Protein AF-A0A536HPM2-F1 (afdb_monomer)

Sequence (218 aa):
MHPDAWRARVRIHYAHHLLAGQLRVEPRAARGISEHRPVARQRAPFLNPLNRLFEASDRPERGLPPSLAELYDGELWIPDACVYANFVSSIDGIVALEGGTAPSGGIISGRNEADRFVMGLLRAFADAVLVGAGTVRAEGGRALWTPEYIFPAAADGFRTLRKTLRRESGPRLVIVSARGELDPSSRALQAGALVLTTANAIARLRGRLPSGSEVRAV

Solvent-accessible surface area (backbone atoms only — not comparable to full-atom values): 13443 Å² total; per-residue (Å²): 135,74,94,74,84,78,75,84,82,77,89,70,90,50,72,67,62,59,54,59,58,62,61,67,76,53,85,77,82,89,70,78,83,80,76,91,67,88,74,73,87,73,81,63,95,66,76,79,50,47,80,68,88,75,80,82,90,89,65,82,96,76,59,51,45,69,75,47,18,55,47,55,47,46,76,59,84,77,70,83,98,67,88,84,85,88,86,58,58,44,97,90,63,52,57,70,57,90,82,56,68,54,46,31,53,50,60,66,52,66,62,37,65,67,62,31,40,51,53,13,51,58,33,36,74,31,73,54,45,80,42,48,39,60,56,53,59,17,59,34,56,78,45,62,81,41,26,45,70,59,27,58,93,47,34,68,41,41,51,49,38,16,54,78,70,71,46,65,97,63,38,45,43,32,36,41,29,74,73,40,80,73,64,49,83,17,43,45,34,58,73,31,21,39,34,42,24,26,75,82,19,40,73,69,39,62,94,55,53,36,90,62,29,48,79,45,63,103

pLDDT: mean 80.7, std 21.31, range [30.0, 98.5]

Structure (mmCIF, N/CA/C/O backbone):
data_AF-A0A536HPM2-F1
#
_entry.id   AF-A0A536HPM2-F1
#
loop_
_atom_site.group_PDB
_atom_site.id
_atom_site.type_symbol
_atom_site.label_atom_id
_atom_site.label_alt_id
_atom_site.label_comp_id
_atom_site.label_asym_id
_atom_site.label_entity_id
_atom_site.label_seq_id
_atom_site.pdbx_PDB_ins_code
_atom_site.Cartn_x
_atom_site.Cartn_y
_atom_site.Cartn_z
_atom_site.occupancy
_atom_site.B_iso_or_equiv
_atom_site.auth_seq_id
_atom_site.auth_comp_id
_atom_site.auth_asym_id
_atom_site.auth_atom_id
_atom_site.pdbx_PDB_model_num
ATOM 1 N N . MET A 1 1 ? -6.881 -28.373 8.202 1.00 36.69 1 MET A N 1
ATOM 2 C CA . MET A 1 1 ? -6.172 -29.016 7.073 1.00 36.69 1 MET A CA 1
ATOM 3 C C . MET A 1 1 ? -7.130 -29.072 5.898 1.00 36.69 1 MET A C 1
ATOM 5 O O . MET A 1 1 ? -8.262 -29.489 6.102 1.00 36.69 1 MET A O 1
ATOM 9 N N . HIS A 1 2 ? -6.729 -28.561 4.731 1.00 30.00 2 HIS A N 1
ATOM 10 C CA . HIS A 1 2 ? -7.597 -28.448 3.553 1.00 30.00 2 HIS A CA 1
ATOM 11 C C . HIS A 1 2 ? -7.737 -29.814 2.843 1.00 30.00 2 HIS A C 1
ATOM 13 O O . HIS A 1 2 ? -6.728 -30.510 2.708 1.00 30.00 2 HIS A O 1
ATOM 19 N N . PRO A 1 3 ? -8.939 -30.205 2.383 1.00 35.69 3 PRO A N 1
ATOM 20 C CA . PRO A 1 3 ? -9.242 -31.534 1.825 1.00 35.69 3 PRO A CA 1
ATOM 21 C C . PRO A 1 3 ? -8.591 -31.876 0.467 1.00 35.69 3 PRO A C 1
ATOM 23 O O . PRO A 1 3 ? -8.765 -32.989 -0.021 1.00 35.69 3 PRO A O 1
ATOM 26 N N . ASP A 1 4 ? -7.788 -30.986 -0.117 1.00 44.31 4 ASP A N 1
ATOM 27 C CA . ASP A 1 4 ? -7.220 -31.172 -1.466 1.00 44.31 4 ASP A CA 1
ATOM 28 C C . ASP A 1 4 ? -5.800 -31.759 -1.494 1.00 44.31 4 ASP A C 1
ATOM 30 O O . ASP A 1 4 ? -5.210 -31.927 -2.559 1.00 44.31 4 ASP A O 1
ATOM 34 N N . ALA A 1 5 ? -5.236 -32.120 -0.341 1.00 40.66 5 ALA A N 1
ATOM 35 C CA . ALA A 1 5 ? -3.833 -32.528 -0.237 1.00 40.66 5 ALA A CA 1
ATOM 36 C C . ALA A 1 5 ? -3.483 -33.901 -0.868 1.00 40.66 5 ALA A C 1
ATOM 38 O O . ALA A 1 5 ? -2.315 -34.276 -0.859 1.00 40.66 5 ALA A O 1
ATOM 39 N N . TRP A 1 6 ? -4.447 -34.658 -1.417 1.00 39.09 6 TRP A N 1
ATOM 40 C CA . TRP A 1 6 ? -4.235 -36.069 -1.803 1.00 39.09 6 TRP A CA 1
ATOM 41 C C . TRP A 1 6 ? -4.794 -36.503 -3.168 1.00 39.09 6 TRP A C 1
ATOM 43 O O . TRP A 1 6 ? -4.989 -37.697 -3.395 1.00 39.09 6 TRP A O 1
ATOM 53 N N . ARG A 1 7 ? -5.020 -35.594 -4.126 1.00 34.06 7 ARG A N 1
ATOM 54 C CA . ARG A 1 7 ? -5.352 -36.018 -5.503 1.00 34.06 7 ARG A CA 1
ATOM 55 C C . ARG A 1 7 ? -4.134 -35.987 -6.422 1.00 34.06 7 ARG A C 1
ATOM 57 O O . ARG A 1 7 ? -3.628 -34.936 -6.801 1.00 34.06 7 ARG A O 1
ATOM 64 N N . ALA A 1 8 ? -3.682 -37.180 -6.802 1.00 41.59 8 ALA A N 1
ATOM 65 C CA . ALA A 1 8 ? -2.639 -37.385 -7.792 1.00 41.59 8 ALA A CA 1
ATOM 66 C C . ALA A 1 8 ? -3.135 -37.049 -9.212 1.00 41.59 8 ALA A C 1
ATOM 68 O O . ALA A 1 8 ? -4.142 -37.578 -9.671 1.00 41.59 8 ALA A O 1
ATOM 69 N N . ARG A 1 9 ? -2.335 -36.234 -9.915 1.00 47.78 9 ARG A N 1
ATOM 70 C CA . ARG A 1 9 ? -2.291 -36.053 -11.379 1.00 47.78 9 ARG A CA 1
ATOM 71 C C . ARG A 1 9 ? -3.565 -35.520 -12.048 1.00 47.78 9 ARG A C 1
ATOM 73 O O . ARG A 1 9 ? -4.201 -36.206 -12.839 1.00 47.78 9 ARG A O 1
ATOM 80 N N . VAL A 1 10 ? -3.791 -34.218 -11.903 1.00 37.78 10 VAL A N 1
ATOM 81 C CA . VAL A 1 10 ? -4.254 -33.406 -13.038 1.00 37.78 10 VAL A CA 1
ATOM 82 C C . VAL A 1 10 ? -3.034 -32.633 -13.528 1.00 37.78 10 VAL A C 1
ATOM 84 O O . VAL A 1 10 ? -2.442 -31.868 -12.768 1.00 37.78 10 VAL A O 1
ATOM 87 N N . ARG A 1 11 ? -2.591 -32.878 -14.769 1.00 41.19 11 ARG A N 1
ATOM 88 C CA . ARG A 1 11 ? -1.580 -32.032 -15.419 1.00 41.19 11 ARG A CA 1
ATOM 89 C C . ARG A 1 11 ? -2.242 -30.694 -15.714 1.00 41.19 11 ARG A C 1
ATOM 91 O O . ARG A 1 11 ? -2.821 -30.498 -16.775 1.00 41.19 11 ARG A O 1
ATOM 98 N N . ILE A 1 12 ? -2.180 -29.788 -14.753 1.00 40.06 12 ILE A N 1
ATOM 99 C CA . ILE A 1 12 ? -2.465 -28.393 -15.024 1.00 40.06 12 ILE A CA 1
ATOM 100 C C . ILE A 1 12 ? -1.196 -27.853 -15.680 1.00 40.06 12 ILE A C 1
ATOM 102 O O . ILE A 1 12 ? -0.115 -27.901 -15.090 1.00 40.06 12 ILE A O 1
ATOM 106 N N . HIS A 1 13 ? -1.302 -27.434 -16.938 1.00 42.62 13 HIS A N 1
ATOM 107 C CA . HIS A 1 13 ? -0.225 -26.761 -17.657 1.00 42.62 13 HIS A CA 1
ATOM 108 C C . HIS A 1 13 ? 0.015 -25.387 -17.014 1.00 42.62 13 HIS A C 1
ATOM 110 O O . HIS A 1 13 ? -0.411 -24.360 -17.526 1.00 42.62 13 HIS A O 1
ATOM 116 N N . TYR A 1 14 ? 0.650 -25.366 -15.843 1.00 47.66 14 TYR A N 1
ATOM 117 C CA . TYR A 1 14 ? 1.027 -24.135 -15.167 1.00 47.66 14 TYR A CA 1
ATOM 118 C C . TYR A 1 14 ? 2.353 -23.627 -15.725 1.00 47.66 14 TYR A C 1
ATOM 120 O O . TYR A 1 14 ? 3.356 -24.345 -15.709 1.00 47.66 14 TYR A O 1
ATOM 128 N N . ALA A 1 15 ? 2.378 -22.355 -16.129 1.00 52.62 15 ALA A N 1
ATOM 129 C CA . ALA A 1 15 ? 3.586 -21.626 -16.522 1.00 52.62 15 ALA A CA 1
ATOM 130 C C . ALA A 1 15 ? 4.723 -21.736 -15.478 1.00 52.62 15 ALA A C 1
ATOM 132 O O . ALA A 1 15 ? 5.901 -21.720 -15.830 1.00 52.62 15 ALA A O 1
ATOM 133 N N . HIS A 1 16 ? 4.380 -21.972 -14.205 1.00 49.62 16 HIS A N 1
ATOM 134 C CA . HIS A 1 16 ? 5.324 -22.243 -13.117 1.00 49.62 16 HIS A CA 1
ATOM 135 C C . HIS A 1 16 ? 6.277 -23.425 -13.389 1.00 49.62 16 HIS A C 1
ATOM 137 O O . HIS A 1 16 ? 7.430 -23.388 -12.961 1.00 49.62 16 HIS A O 1
ATOM 143 N N . HIS A 1 17 ? 5.843 -24.460 -14.122 1.00 49.59 17 HIS A N 1
ATOM 144 C CA . HIS A 1 17 ? 6.696 -25.611 -14.444 1.00 49.59 17 HIS A CA 1
ATOM 145 C C . HIS A 1 17 ? 7.765 -25.293 -15.499 1.00 49.59 17 HIS A C 1
ATOM 147 O O . HIS A 1 17 ? 8.847 -25.877 -15.453 1.00 49.59 17 HIS A O 1
ATOM 153 N N . LEU A 1 18 ? 7.486 -24.363 -16.418 1.00 51.62 18 LEU A N 1
ATOM 154 C CA . LEU A 1 18 ? 8.439 -23.922 -17.441 1.00 51.62 18 LEU A CA 1
ATOM 155 C C . LEU A 1 18 ? 9.535 -23.047 -16.819 1.00 51.62 18 LEU A C 1
ATOM 157 O O . LEU A 1 18 ? 10.720 -23.294 -17.041 1.00 51.62 18 LEU A O 1
ATOM 161 N N . LEU A 1 19 ? 9.145 -22.114 -15.944 1.00 49.34 19 LEU A N 1
ATOM 162 C CA . LEU A 1 19 ? 10.071 -21.234 -15.224 1.00 49.34 19 LEU A CA 1
ATOM 163 C C . LEU A 1 19 ? 11.034 -22.022 -14.316 1.00 49.34 19 LEU A C 1
ATOM 165 O O . LEU A 1 19 ? 12.242 -21.789 -14.302 1.00 49.34 19 LEU A O 1
ATOM 169 N N . ALA A 1 20 ? 10.507 -23.019 -13.594 1.00 51.00 20 ALA A N 1
ATOM 170 C CA . ALA A 1 20 ? 11.306 -23.895 -12.736 1.00 51.00 20 ALA A CA 1
ATOM 171 C C . ALA A 1 20 ? 12.307 -24.765 -13.522 1.00 51.00 20 ALA A C 1
ATOM 173 O O . ALA A 1 20 ? 13.299 -25.221 -12.951 1.00 51.00 20 ALA A O 1
ATOM 174 N N . GLY A 1 21 ? 12.055 -25.016 -14.811 1.00 45.09 21 GLY A N 1
ATOM 175 C CA . GLY A 1 21 ? 12.991 -25.697 -15.705 1.00 45.09 21 GLY A CA 1
ATOM 176 C C . GLY A 1 21 ? 14.151 -24.798 -16.135 1.00 45.09 21 GLY A C 1
ATOM 177 O O . GLY A 1 21 ? 15.294 -25.246 -16.138 1.00 45.09 21 GLY A O 1
ATOM 178 N N . GLN A 1 22 ? 13.871 -23.526 -16.427 1.00 50.00 22 GLN A N 1
ATOM 179 C CA . GLN A 1 22 ? 14.865 -22.547 -16.883 1.00 50.00 22 GLN A CA 1
ATOM 180 C C . GLN A 1 22 ? 15.844 -22.136 -15.769 1.00 50.00 22 GLN A C 1
ATOM 182 O O . GLN A 1 22 ? 17.042 -22.033 -16.012 1.00 50.00 22 GLN A O 1
ATOM 187 N N . LEU A 1 23 ? 15.372 -22.008 -14.523 1.00 50.59 23 LEU A N 1
ATOM 188 C CA . LEU A 1 23 ? 16.208 -21.627 -13.371 1.00 50.59 23 LEU A CA 1
ATOM 189 C C . LEU A 1 23 ? 17.121 -22.749 -12.841 1.00 50.59 23 LEU A C 1
ATOM 191 O O . LEU A 1 23 ? 18.028 -22.484 -12.058 1.00 50.59 23 LEU A O 1
ATOM 195 N N . ARG A 1 24 ? 16.920 -24.012 -13.249 1.00 49.44 24 ARG A N 1
ATOM 196 C CA . ARG A 1 24 ? 17.795 -25.135 -12.840 1.00 49.44 24 ARG A CA 1
ATOM 197 C C . ARG A 1 24 ? 19.180 -25.106 -13.487 1.00 49.44 24 ARG A C 1
ATOM 199 O O . ARG A 1 24 ? 20.040 -25.872 -13.060 1.00 49.44 24 ARG A O 1
ATOM 206 N N . VAL A 1 25 ? 19.367 -24.280 -14.514 1.00 45.88 25 VAL A N 1
ATOM 207 C CA . VAL A 1 25 ? 20.611 -24.197 -15.291 1.00 45.88 25 VAL A CA 1
ATOM 208 C C . VAL A 1 25 ? 21.604 -23.200 -14.669 1.00 45.88 25 VAL A C 1
ATOM 210 O O . VAL A 1 25 ? 22.786 -23.232 -15.000 1.00 45.88 25 VAL A O 1
ATOM 213 N N . GLU A 1 26 ? 21.174 -22.374 -13.709 1.00 40.19 26 GLU A N 1
ATOM 214 C CA . GLU A 1 26 ? 22.050 -21.426 -13.009 1.00 40.19 26 GLU A CA 1
ATOM 215 C C . GLU A 1 26 ? 22.763 -22.067 -11.795 1.00 40.19 26 GLU A C 1
ATOM 217 O O . GLU A 1 26 ? 22.178 -22.912 -11.102 1.00 40.19 26 GLU A O 1
ATOM 222 N N . PRO A 1 27 ? 24.023 -21.690 -11.488 1.00 38.78 27 PRO A N 1
ATOM 223 C CA . PRO A 1 27 ? 24.756 -22.241 -10.351 1.00 38.78 27 PRO A CA 1
ATOM 224 C C . PRO A 1 27 ? 24.024 -21.961 -9.034 1.00 38.78 27 PRO A C 1
ATOM 226 O O . PRO A 1 27 ? 23.742 -20.816 -8.685 1.00 38.78 27 PRO A O 1
ATOM 229 N N . ARG A 1 28 ? 23.738 -23.019 -8.266 1.00 40.97 28 ARG A N 1
ATOM 230 C CA . ARG A 1 28 ? 23.087 -22.919 -6.952 1.00 40.97 28 ARG A CA 1
ATOM 231 C C . ARG A 1 28 ? 23.884 -21.996 -6.027 1.00 40.97 28 ARG A C 1
ATOM 233 O O . ARG A 1 28 ? 25.032 -22.295 -5.702 1.00 40.97 28 ARG A O 1
ATOM 240 N N . ALA A 1 29 ? 23.245 -20.940 -5.527 1.00 41.47 29 ALA A N 1
ATOM 241 C CA . ALA A 1 29 ? 23.764 -20.164 -4.408 1.00 41.47 29 ALA A CA 1
ATOM 242 C C . ALA A 1 29 ? 23.849 -21.069 -3.166 1.00 41.47 29 ALA A C 1
ATOM 244 O O . ALA A 1 29 ? 22.854 -21.378 -2.510 1.00 41.47 29 ALA A O 1
ATOM 245 N N . ALA A 1 30 ? 25.051 -21.554 -2.870 1.00 40.34 30 ALA A N 1
ATOM 246 C CA . ALA A 1 30 ? 25.326 -22.344 -1.685 1.00 40.34 30 ALA A CA 1
ATOM 247 C C . ALA A 1 30 ? 25.459 -21.408 -0.478 1.00 40.34 30 ALA A C 1
A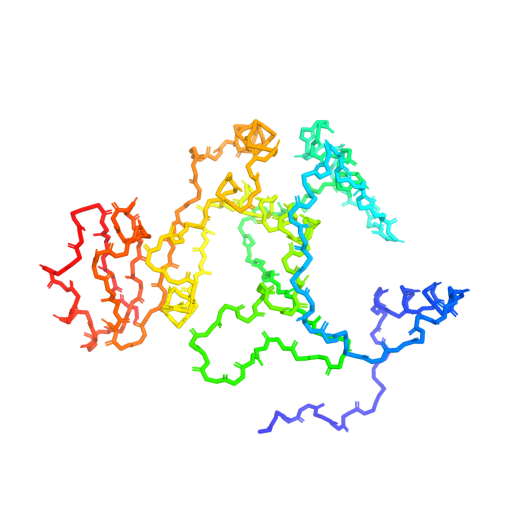TOM 249 O O . ALA A 1 30 ? 26.543 -20.874 -0.252 1.00 40.34 30 ALA A O 1
ATOM 250 N N . ARG A 1 31 ? 24.364 -21.202 0.270 1.00 39.44 31 ARG A N 1
ATOM 251 C CA . ARG A 1 31 ? 24.316 -21.059 1.745 1.00 39.44 31 ARG A CA 1
ATOM 252 C C . ARG A 1 31 ? 22.912 -20.645 2.199 1.00 39.44 31 ARG A C 1
ATOM 254 O O . ARG A 1 31 ? 22.336 -19.694 1.683 1.00 39.44 31 ARG A O 1
ATOM 261 N N . GLY A 1 32 ? 22.384 -21.392 3.170 1.00 44.72 32 GLY A N 1
ATOM 262 C CA . GLY A 1 32 ? 21.164 -21.053 3.897 1.00 44.72 32 GLY A CA 1
ATOM 263 C C . GLY A 1 32 ? 21.320 -19.761 4.698 1.00 44.72 32 GLY A C 1
ATOM 264 O O . GLY A 1 32 ? 22.439 -19.353 4.991 1.00 44.72 32 GLY A O 1
ATOM 265 N N . ILE A 1 33 ? 20.168 -19.143 4.977 1.00 36.00 33 ILE A N 1
ATOM 266 C CA . ILE A 1 33 ? 19.902 -17.994 5.860 1.00 36.00 33 ILE A CA 1
ATOM 267 C C . ILE A 1 33 ? 21.139 -17.124 6.135 1.00 36.00 33 ILE A C 1
ATOM 269 O O . ILE A 1 33 ? 21.938 -17.407 7.025 1.00 36.00 33 ILE A O 1
ATOM 273 N N . SER A 1 34 ? 21.262 -16.022 5.391 1.00 41.97 34 SER A N 1
ATOM 274 C CA . SER A 1 34 ? 22.250 -14.987 5.692 1.00 41.97 34 SER A CA 1
ATOM 275 C C . SER A 1 34 ? 22.012 -14.450 7.104 1.00 41.97 34 SER A C 1
ATOM 277 O O . SER A 1 34 ? 20.942 -13.912 7.391 1.00 41.97 34 SER A O 1
ATOM 279 N N . GLU A 1 35 ? 23.021 -14.551 7.970 1.00 37.84 35 GLU A N 1
ATOM 280 C CA . GLU A 1 35 ? 23.044 -13.822 9.236 1.00 37.84 35 GLU A CA 1
ATOM 281 C C . GLU A 1 35 ? 22.813 -12.331 8.956 1.00 37.84 35 GLU A C 1
ATOM 283 O O . GLU A 1 35 ? 23.383 -11.759 8.018 1.00 37.84 35 GLU A O 1
ATOM 288 N N . HIS A 1 36 ? 21.929 -11.710 9.741 1.00 37.62 36 HIS A N 1
ATOM 289 C CA . HIS A 1 36 ? 21.553 -10.310 9.580 1.00 37.62 36 HIS A CA 1
ATOM 290 C C . HIS A 1 36 ? 22.727 -9.409 9.974 1.00 37.62 36 HIS A C 1
ATOM 292 O O . HIS A 1 36 ? 22.841 -8.947 11.108 1.00 37.62 36 HIS A O 1
ATOM 298 N N . ARG A 1 37 ? 23.624 -9.158 9.021 1.00 33.16 37 ARG A N 1
ATOM 299 C CA . ARG A 1 37 ? 24.649 -8.125 9.132 1.00 33.16 37 ARG A CA 1
ATOM 300 C C . ARG A 1 37 ? 24.007 -6.805 8.700 1.00 33.16 37 ARG A C 1
ATOM 302 O O . ARG A 1 37 ? 23.400 -6.775 7.630 1.00 33.16 37 ARG A O 1
ATOM 309 N N . PRO A 1 38 ? 24.099 -5.717 9.484 1.00 32.53 38 PRO A N 1
ATOM 310 C CA . PRO A 1 38 ? 23.573 -4.428 9.063 1.00 32.53 38 PRO A CA 1
ATOM 311 C C . PRO A 1 38 ? 24.364 -3.968 7.835 1.00 32.53 38 PRO A C 1
ATOM 313 O O . PRO A 1 38 ? 25.484 -3.472 7.945 1.00 32.53 38 PRO A O 1
ATOM 316 N N . VAL A 1 39 ? 23.799 -4.189 6.649 1.00 38.19 39 VAL A N 1
ATOM 31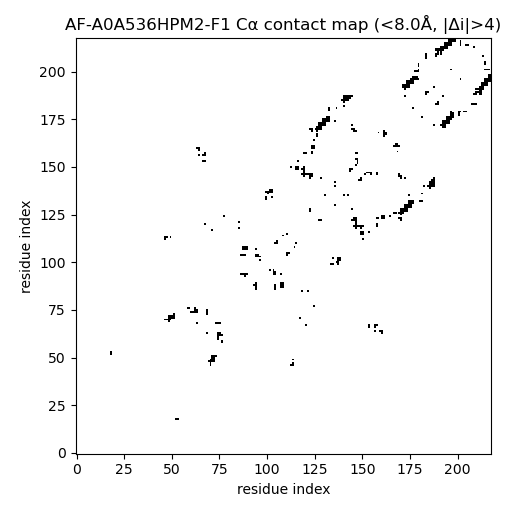7 C CA . VAL A 1 39 ? 24.357 -3.679 5.401 1.00 38.19 39 VAL A CA 1
ATOM 318 C C . VAL A 1 39 ? 24.183 -2.167 5.447 1.00 38.19 39 VAL A C 1
ATOM 320 O O . VAL A 1 39 ? 23.069 -1.651 5.583 1.00 38.19 39 VAL A O 1
ATOM 323 N N . ALA A 1 40 ? 25.310 -1.454 5.412 1.00 35.16 40 ALA A N 1
ATOM 324 C CA . ALA A 1 40 ? 25.329 -0.009 5.278 1.00 35.16 40 ALA A CA 1
ATOM 325 C C . ALA A 1 40 ? 24.436 0.391 4.098 1.00 35.16 40 ALA A C 1
ATOM 327 O O . ALA A 1 40 ? 24.446 -0.279 3.069 1.00 35.16 40 ALA A O 1
ATOM 328 N N . ARG A 1 41 ? 23.661 1.471 4.256 1.00 41.69 41 ARG A N 1
ATOM 329 C CA . ARG A 1 41 ? 22.801 2.035 3.207 1.00 41.69 41 ARG A CA 1
ATOM 330 C C . ARG A 1 41 ? 23.641 2.354 1.968 1.00 41.69 41 ARG A C 1
ATOM 332 O O . ARG A 1 41 ? 24.124 3.476 1.825 1.00 41.69 41 ARG A O 1
ATOM 339 N N . GLN A 1 42 ? 23.805 1.392 1.069 1.00 38.03 42 GLN A N 1
ATOM 340 C CA . GLN A 1 42 ? 24.226 1.675 -0.286 1.00 38.03 42 GLN A CA 1
ATOM 341 C C . GLN A 1 42 ? 23.035 2.353 -0.944 1.00 38.03 42 GLN A C 1
ATOM 343 O O . GLN A 1 42 ? 22.087 1.714 -1.372 1.00 38.03 42 GLN A O 1
ATOM 348 N N . ARG A 1 43 ? 23.081 3.686 -0.970 1.00 39.12 43 ARG A N 1
ATOM 349 C CA . ARG A 1 43 ? 22.434 4.452 -2.030 1.00 39.12 43 ARG A CA 1
ATOM 350 C C . ARG A 1 43 ? 23.127 4.034 -3.326 1.00 39.12 43 ARG A C 1
ATOM 352 O O . ARG A 1 43 ? 24.108 4.665 -3.712 1.00 39.12 43 ARG A O 1
ATOM 359 N N . ALA A 1 44 ? 22.698 2.936 -3.936 1.00 40.84 44 ALA A N 1
ATOM 360 C CA . ALA A 1 44 ? 23.071 2.663 -5.311 1.00 40.84 44 ALA A CA 1
ATOM 361 C C . ALA A 1 44 ? 22.302 3.678 -6.174 1.00 40.84 44 ALA A C 1
ATOM 363 O O . ALA A 1 44 ? 21.083 3.779 -6.041 1.00 40.84 44 ALA A O 1
ATOM 364 N N . PRO A 1 45 ? 22.976 4.491 -7.004 1.00 49.56 45 PRO A N 1
ATOM 365 C CA . PRO A 1 45 ? 22.291 5.473 -7.836 1.00 49.56 45 PRO A CA 1
ATOM 366 C C . PRO A 1 45 ? 21.445 4.826 -8.943 1.00 49.56 45 PRO A C 1
ATOM 368 O O . PRO A 1 45 ? 20.628 5.520 -9.535 1.00 49.56 45 PRO A O 1
ATOM 371 N N . PHE A 1 46 ? 21.578 3.518 -9.186 1.00 53.47 46 PHE A N 1
ATOM 372 C CA . PHE A 1 46 ? 20.755 2.773 -10.131 1.00 53.47 46 PHE A CA 1
ATOM 373 C C . PHE A 1 46 ? 20.500 1.371 -9.581 1.00 53.47 46 PHE A C 1
ATOM 375 O O . PHE A 1 46 ? 21.428 0.606 -9.324 1.00 53.47 46 PHE A O 1
ATOM 382 N N . LEU A 1 47 ? 19.227 1.066 -9.362 1.00 68.88 47 LEU A N 1
ATOM 383 C CA . LEU A 1 47 ? 18.745 -0.292 -9.176 1.00 68.88 47 LEU A CA 1
ATOM 384 C C . LEU A 1 47 ? 19.021 -1.050 -10.477 1.00 68.88 47 LEU A C 1
ATOM 386 O O . LEU A 1 47 ? 18.717 -0.523 -11.547 1.00 68.88 47 LEU A O 1
ATOM 390 N N . ASN A 1 48 ? 19.581 -2.259 -10.408 1.00 76.31 48 ASN A N 1
ATOM 391 C CA . ASN A 1 48 ? 19.622 -3.099 -11.602 1.00 76.31 48 ASN A CA 1
ATOM 392 C C . ASN A 1 48 ? 18.175 -3.372 -12.038 1.00 76.31 48 ASN A C 1
ATOM 394 O O . ASN A 1 48 ? 17.364 -3.726 -11.172 1.00 76.31 48 ASN A O 1
ATOM 398 N N . PRO A 1 49 ? 17.852 -3.221 -13.335 1.00 82.69 49 PRO A N 1
ATOM 399 C CA . PRO A 1 49 ? 16.577 -3.663 -13.869 1.00 82.69 49 PRO A CA 1
ATOM 400 C C . PRO A 1 49 ? 16.247 -5.080 -13.409 1.00 82.69 49 PRO A C 1
ATOM 402 O O . PRO A 1 49 ? 17.137 -5.924 -13.240 1.00 82.69 49 PRO A O 1
ATOM 405 N N . LEU A 1 50 ? 14.958 -5.339 -13.207 1.00 91.25 50 LEU A N 1
ATOM 406 C CA . LEU A 1 50 ? 14.477 -6.711 -13.113 1.00 91.25 50 LEU A CA 1
ATOM 407 C C . LEU A 1 50 ? 14.856 -7.477 -14.387 1.00 91.25 50 LEU A C 1
ATOM 409 O O . LEU A 1 50 ? 15.173 -6.886 -15.409 1.00 91.25 50 LEU A O 1
ATOM 413 N N . ASN A 1 51 ? 14.855 -8.803 -14.319 1.00 90.25 51 ASN A N 1
ATOM 414 C CA . ASN A 1 51 ? 15.036 -9.637 -15.501 1.00 90.25 51 ASN A CA 1
ATOM 415 C C . ASN A 1 51 ? 13.733 -10.385 -15.760 1.00 90.25 51 ASN A C 1
ATOM 417 O O . ASN A 1 51 ? 13.304 -11.210 -14.941 1.00 90.25 51 ASN A O 1
ATOM 421 N N . ARG A 1 52 ? 13.083 -10.083 -16.879 1.00 89.19 52 ARG A N 1
ATOM 422 C CA . ARG A 1 52 ? 11.826 -10.698 -17.277 1.00 89.19 52 ARG A CA 1
ATOM 423 C C . ARG A 1 52 ? 12.088 -12.092 -17.825 1.00 89.19 52 ARG A C 1
ATOM 425 O O . ARG A 1 52 ? 12.462 -12.289 -18.977 1.00 89.19 52 ARG A O 1
ATOM 432 N N . LEU A 1 53 ? 11.810 -13.085 -16.989 1.00 89.94 53 LEU A N 1
ATOM 433 C CA . LEU A 1 53 ? 11.981 -14.496 -17.338 1.00 89.94 53 LEU A CA 1
ATOM 434 C C . LEU A 1 53 ? 10.860 -15.043 -18.235 1.00 89.94 53 LEU A C 1
ATOM 436 O O . LEU A 1 53 ? 11.078 -15.975 -19.005 1.00 89.94 53 LEU A O 1
ATOM 440 N N . PHE A 1 54 ? 9.648 -14.504 -18.112 1.00 86.06 54 PHE A N 1
ATOM 441 C CA . PHE A 1 54 ? 8.484 -14.970 -18.857 1.00 86.06 54 PHE A CA 1
ATOM 442 C C . PHE A 1 54 ? 7.493 -13.834 -19.069 1.00 86.06 54 PHE A C 1
ATOM 444 O O . PHE A 1 54 ? 7.287 -13.022 -18.167 1.00 86.06 54 PHE A O 1
ATOM 451 N N . GLU A 1 55 ? 6.845 -13.826 -20.236 1.00 83.69 55 GLU A N 1
ATOM 452 C CA . GLU A 1 55 ? 5.749 -12.911 -20.514 1.00 83.69 55 GLU A CA 1
ATOM 453 C C . GLU A 1 55 ? 4.662 -13.546 -21.390 1.00 83.69 55 GLU A C 1
ATOM 455 O O . GLU A 1 55 ? 4.967 -14.287 -22.326 1.00 83.69 55 GLU A O 1
ATOM 460 N N . ALA A 1 56 ? 3.395 -13.257 -21.087 1.00 81.00 56 ALA A N 1
ATOM 461 C CA . ALA A 1 56 ? 2.257 -13.722 -21.884 1.00 81.00 56 ALA A CA 1
ATOM 462 C C . ALA A 1 56 ? 2.102 -12.886 -23.169 1.00 81.00 56 ALA A C 1
ATOM 464 O O . ALA A 1 56 ? 2.304 -11.674 -23.155 1.00 81.00 56 ALA A O 1
ATOM 465 N N . SER A 1 57 ? 1.743 -13.534 -24.282 1.00 75.38 57 SER A N 1
ATOM 466 C CA . SER A 1 57 ? 1.773 -12.938 -25.629 1.00 75.38 57 SER A CA 1
ATOM 467 C C . SER A 1 57 ? 0.563 -12.056 -25.982 1.00 75.38 57 SER A C 1
ATOM 469 O O . SER A 1 57 ? 0.600 -11.357 -26.988 1.00 75.38 57 SER A O 1
ATOM 471 N N . ASP A 1 58 ? -0.511 -12.088 -25.195 1.00 70.25 58 ASP A N 1
ATOM 472 C CA . ASP A 1 58 ? -1.815 -11.479 -25.480 1.00 70.25 58 ASP A CA 1
ATOM 473 C C . ASP A 1 58 ? -2.070 -10.211 -24.651 1.00 70.25 58 ASP A C 1
ATOM 475 O O . ASP A 1 58 ? -2.974 -10.155 -23.816 1.00 70.25 58 ASP A O 1
ATOM 479 N N . ARG A 1 59 ? -1.261 -9.165 -24.863 1.00 67.50 59 ARG A N 1
ATOM 480 C CA . ARG A 1 59 ? -1.338 -7.937 -24.055 1.00 67.50 59 ARG A CA 1
ATOM 481 C C . ARG A 1 59 ? -1.388 -6.651 -24.874 1.00 67.50 59 ARG A C 1
ATOM 483 O O . ARG A 1 59 ? -0.805 -6.592 -25.954 1.00 67.50 59 ARG A O 1
ATOM 490 N N . PRO A 1 60 ? -2.049 -5.601 -24.351 1.00 67.88 60 PRO A N 1
ATOM 491 C CA . PRO A 1 60 ? -1.968 -4.276 -24.945 1.00 67.88 60 PRO A CA 1
ATOM 492 C C . PRO A 1 60 ? -0.527 -3.745 -24.885 1.00 67.88 60 PRO A C 1
ATOM 494 O O . PRO 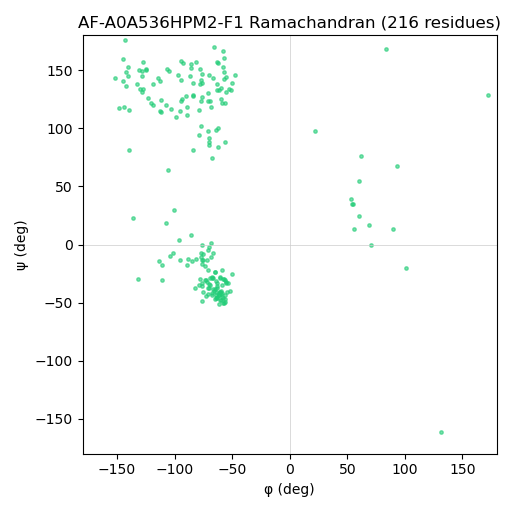A 1 60 ? 0.153 -3.876 -23.871 1.00 67.88 60 PRO A O 1
ATOM 497 N N . GLU A 1 61 ? -0.074 -3.122 -25.974 1.00 63.12 61 GLU A N 1
ATOM 498 C CA . GLU A 1 61 ? 1.339 -2.780 -26.215 1.00 63.12 61 GLU A CA 1
ATOM 499 C C . GLU A 1 61 ? 1.910 -1.645 -25.341 1.00 63.12 61 GLU A C 1
ATOM 501 O O . GLU A 1 61 ? 3.095 -1.346 -25.456 1.00 63.12 61 GLU A O 1
ATOM 506 N N . ARG A 1 62 ? 1.114 -0.968 -24.497 1.00 62.97 62 ARG A N 1
ATOM 507 C CA . ARG A 1 62 ? 1.600 0.150 -23.661 1.00 62.97 62 ARG A CA 1
ATOM 508 C C . ARG A 1 62 ? 0.859 0.240 -22.330 1.00 62.97 62 ARG A C 1
ATOM 510 O O . ARG A 1 62 ? -0.339 0.520 -22.314 1.00 62.97 62 ARG A O 1
ATOM 517 N N . GLY A 1 63 ? 1.581 0.075 -21.226 1.00 76.62 63 GLY A N 1
ATOM 518 C CA . GLY A 1 63 ? 1.061 0.192 -19.863 1.00 76.62 63 GLY A CA 1
ATOM 519 C C . GLY A 1 63 ? 1.918 1.060 -18.937 1.00 76.62 63 GLY A C 1
ATOM 520 O O . GLY A 1 63 ? 1.365 1.706 -18.045 1.00 76.62 63 GLY A O 1
ATOM 521 N N . LEU A 1 64 ? 3.237 1.138 -19.151 1.00 91.88 64 LEU A N 1
ATOM 522 C CA . LEU A 1 64 ? 4.163 1.821 -18.247 1.00 91.88 64 LEU A CA 1
ATOM 523 C C . LEU A 1 64 ? 4.828 3.071 -18.854 1.00 91.88 64 LEU A C 1
ATOM 525 O O . LEU A 1 64 ? 5.203 3.095 -20.024 1.00 91.88 64 LEU A O 1
ATOM 529 N N . PRO A 1 65 ? 5.051 4.128 -18.048 1.00 94.00 65 PRO A N 1
ATOM 530 C CA . PRO A 1 65 ? 6.022 5.168 -18.368 1.00 94.00 65 PRO A CA 1
ATOM 531 C C . PRO A 1 65 ? 7.422 4.574 -18.623 1.00 94.00 65 PRO A C 1
ATOM 533 O O . PRO A 1 65 ? 7.817 3.668 -17.883 1.00 94.00 65 PRO A O 1
ATOM 536 N N . PRO A 1 66 ? 8.218 5.124 -19.565 1.00 92.12 66 PRO A N 1
ATOM 537 C CA . PRO A 1 66 ? 9.518 4.559 -19.947 1.00 92.12 66 PRO A CA 1
ATOM 538 C C . PRO A 1 66 ? 10.474 4.289 -18.778 1.00 92.12 66 PRO A C 1
ATOM 540 O O . PRO A 1 66 ? 11.098 3.237 -18.728 1.00 92.12 66 PRO A O 1
ATOM 543 N N . SER A 1 67 ? 10.533 5.189 -17.791 1.00 92.38 67 SER A N 1
ATOM 544 C CA . SER A 1 67 ? 11.400 5.026 -16.616 1.00 92.38 67 SER A CA 1
ATOM 545 C C . SER A 1 67 ? 10.998 3.865 -15.702 1.00 92.38 67 SER A C 1
ATOM 547 O O . SER A 1 67 ? 11.845 3.292 -15.024 1.00 92.38 67 SER A O 1
ATOM 549 N N . LEU A 1 68 ? 9.710 3.511 -15.660 1.00 95.12 68 LEU A N 1
ATOM 550 C CA . LEU A 1 68 ? 9.240 2.343 -14.915 1.00 95.12 68 LEU A CA 1
ATOM 551 C C . LEU A 1 68 ? 9.433 1.064 -15.729 1.00 95.12 68 LEU A C 1
ATOM 553 O O . LEU A 1 68 ? 9.793 0.046 -15.148 1.00 95.12 68 LEU A O 1
ATOM 557 N N . ALA A 1 69 ? 9.223 1.128 -17.047 1.00 93.06 69 ALA A N 1
ATOM 558 C CA . ALA A 1 69 ? 9.429 -0.003 -17.947 1.00 93.06 69 ALA A CA 1
ATOM 559 C C . ALA A 1 69 ? 10.897 -0.453 -17.978 1.00 93.06 69 ALA A C 1
ATOM 561 O O . ALA A 1 69 ? 11.172 -1.647 -17.985 1.00 93.06 69 ALA A O 1
ATOM 562 N N . GLU A 1 70 ? 11.838 0.493 -17.924 1.00 92.25 70 GLU A N 1
ATOM 563 C CA . GLU A 1 70 ? 13.272 0.204 -17.835 1.00 92.25 70 GLU A CA 1
ATOM 564 C C . GLU A 1 70 ? 13.628 -0.539 -16.540 1.00 92.25 70 GLU A C 1
ATOM 566 O O . GLU A 1 70 ? 14.328 -1.543 -16.578 1.00 92.25 70 GLU A O 1
ATOM 571 N N . LEU A 1 71 ? 13.099 -0.102 -15.393 1.00 93.06 71 LEU A N 1
ATOM 572 C CA . LEU A 1 71 ? 13.341 -0.767 -14.107 1.00 93.06 71 LEU A CA 1
ATOM 573 C C . LEU A 1 71 ? 12.622 -2.121 -13.990 1.00 93.06 71 LEU A C 1
ATOM 575 O O . LEU A 1 71 ? 13.110 -3.019 -13.302 1.00 93.06 71 LEU A O 1
ATOM 579 N N . TYR A 1 72 ? 11.455 -2.262 -14.622 1.00 93.75 72 TYR A N 1
ATOM 580 C CA . TYR A 1 72 ? 10.649 -3.483 -14.588 1.00 93.75 72 TYR A CA 1
ATOM 581 C C . TYR A 1 72 ? 11.061 -4.526 -15.642 1.00 93.75 72 TYR A C 1
ATOM 583 O O . TYR A 1 72 ? 10.666 -5.682 -15.520 1.00 93.75 72 TYR A O 1
ATOM 591 N N . ASP A 1 73 ? 11.866 -4.131 -16.632 1.00 92.19 73 ASP A N 1
ATOM 592 C CA . ASP A 1 73 ? 12.223 -4.917 -17.822 1.00 92.19 73 ASP A CA 1
ATOM 593 C C . ASP A 1 73 ? 11.013 -5.303 -18.686 1.00 92.19 73 ASP A C 1
ATOM 595 O O . ASP A 1 73 ? 10.737 -6.462 -19.010 1.00 92.19 73 ASP A O 1
ATOM 599 N N . GLY A 1 74 ? 10.259 -4.272 -19.068 1.00 89.19 74 GLY A N 1
ATOM 600 C CA . GLY A 1 74 ? 9.153 -4.369 -20.012 1.00 89.19 74 GLY A CA 1
ATOM 601 C C . GLY A 1 74 ? 7.877 -3.699 -19.525 1.00 89.19 74 GLY A C 1
ATOM 602 O O . GLY A 1 74 ? 7.884 -2.846 -18.643 1.00 89.19 74 GLY A O 1
ATOM 603 N N . GLU A 1 75 ? 6.763 -4.083 -20.139 1.00 88.88 75 GLU A N 1
ATOM 604 C CA . GLU A 1 75 ? 5.440 -3.565 -19.809 1.00 88.88 75 GLU A CA 1
ATOM 605 C C . GLU A 1 75 ? 4.802 -4.349 -18.657 1.00 88.88 75 GLU A C 1
ATOM 607 O O . GLU A 1 75 ? 5.028 -5.546 -18.493 1.00 88.88 75 GLU A O 1
ATOM 612 N N . LEU A 1 76 ? 3.938 -3.682 -17.893 1.00 89.56 76 LEU A N 1
ATOM 613 C CA . LEU A 1 76 ? 3.050 -4.314 -16.922 1.00 89.56 76 L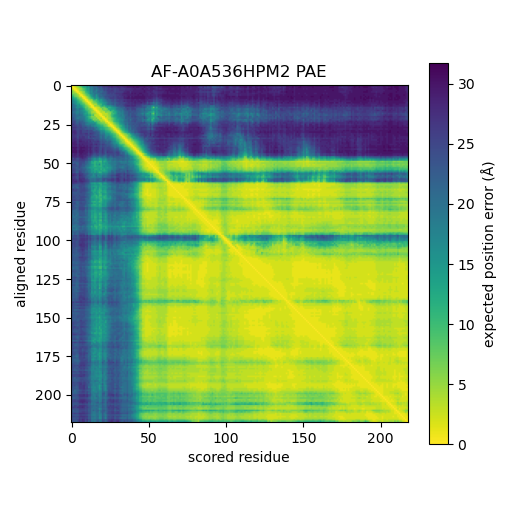EU A CA 1
ATOM 614 C C . LEU A 1 76 ? 1.629 -3.836 -17.183 1.00 89.56 76 LEU A C 1
ATOM 616 O O . LEU A 1 76 ? 1.375 -2.637 -17.295 1.00 89.56 76 LEU A O 1
ATOM 620 N N . TRP A 1 77 ? 0.699 -4.781 -17.242 1.00 86.38 77 TRP A N 1
ATOM 621 C CA . TRP A 1 77 ? -0.718 -4.498 -17.386 1.00 86.38 77 TRP A CA 1
ATOM 622 C C . TRP A 1 77 ? -1.508 -5.275 -16.339 1.00 86.38 77 TRP A C 1
ATOM 624 O O . TRP A 1 77 ? -1.277 -6.465 -16.127 1.00 86.38 77 TRP A O 1
ATOM 634 N N . ILE A 1 78 ? -2.439 -4.584 -15.685 1.00 89.12 78 ILE A N 1
ATOM 635 C CA . ILE A 1 78 ? -3.372 -5.164 -14.722 1.00 89.12 78 ILE A CA 1
ATOM 636 C C . ILE A 1 78 ? -4.783 -4.840 -15.227 1.00 89.12 78 ILE A C 1
ATOM 638 O O . ILE A 1 78 ? -5.058 -3.662 -15.469 1.00 89.12 78 ILE A O 1
ATOM 642 N N . PRO A 1 79 ? -5.666 -5.843 -15.395 1.00 86.12 79 PRO A N 1
ATOM 643 C CA . PRO A 1 79 ? -7.049 -5.600 -15.783 1.00 86.12 79 PRO A CA 1
ATOM 644 C C . PRO A 1 79 ? -7.768 -4.671 -14.801 1.00 86.12 79 PRO A C 1
ATOM 646 O O . PRO A 1 79 ? -7.533 -4.728 -13.590 1.00 86.12 79 PRO A O 1
ATOM 649 N N . ASP A 1 80 ? -8.709 -3.878 -15.310 1.00 85.19 80 ASP A N 1
ATOM 650 C CA . ASP A 1 80 ? -9.664 -3.173 -14.455 1.00 85.19 80 ASP A CA 1
ATOM 651 C C . ASP A 1 80 ? -10.528 -4.170 -13.658 1.00 85.19 80 ASP A C 1
ATOM 653 O O . ASP A 1 80 ? -10.708 -5.324 -14.050 1.00 85.19 80 ASP A O 1
ATOM 657 N N . ALA A 1 81 ? -11.072 -3.718 -12.522 1.00 89.19 81 ALA A N 1
ATOM 658 C CA . ALA A 1 81 ? -11.897 -4.528 -11.615 1.00 89.19 81 ALA A CA 1
ATOM 659 C C . ALA A 1 81 ? -11.222 -5.834 -11.130 1.00 89.19 81 ALA A C 1
ATOM 661 O O . ALA A 1 81 ? -11.881 -6.849 -10.906 1.00 89.19 81 ALA A O 1
ATOM 662 N N . CYS A 1 82 ? -9.902 -5.798 -10.936 1.00 92.94 82 CYS A N 1
ATOM 663 C CA . CYS A 1 82 ? -9.103 -6.918 -10.448 1.00 92.94 82 CYS A CA 1
ATOM 664 C C . CYS A 1 82 ? -8.684 -6.730 -8.980 1.00 92.94 82 CYS A C 1
ATOM 666 O O . CYS A 1 82 ? -8.452 -5.612 -8.517 1.00 92.94 82 CYS A O 1
ATOM 668 N N . VAL A 1 83 ? -8.528 -7.842 -8.257 1.00 95.81 83 VAL A N 1
ATOM 669 C CA . VAL A 1 83 ? -7.841 -7.890 -6.960 1.00 95.81 83 VAL A CA 1
ATOM 670 C C . VAL A 1 83 ? -6.551 -8.677 -7.138 1.00 95.81 83 VAL A C 1
ATOM 672 O O . VAL A 1 83 ? -6.577 -9.834 -7.551 1.00 95.81 83 VAL A O 1
ATOM 675 N N . TYR A 1 84 ? -5.427 -8.063 -6.783 1.00 95.62 84 TYR A N 1
ATOM 676 C CA . TYR A 1 84 ? -4.115 -8.699 -6.802 1.00 95.62 84 TYR A CA 1
ATOM 677 C C . TYR A 1 84 ? -3.442 -8.593 -5.437 1.00 95.62 84 TYR A C 1
ATOM 679 O O . TYR A 1 84 ? -3.672 -7.662 -4.663 1.00 95.62 84 TYR A O 1
ATOM 687 N N . ALA A 1 85 ? -2.604 -9.581 -5.143 1.00 95.44 85 ALA A N 1
ATOM 688 C CA . ALA A 1 85 ? -1.879 -9.696 -3.891 1.00 95.44 85 ALA A CA 1
ATOM 689 C C . ALA A 1 85 ? -0.373 -9.658 -4.157 1.00 95.44 85 ALA A C 1
ATOM 691 O O . ALA A 1 85 ? 0.106 -10.293 -5.093 1.00 95.44 85 ALA A O 1
ATOM 692 N N . ASN A 1 86 ? 0.364 -8.936 -3.315 1.00 94.06 86 ASN A N 1
ATOM 693 C CA . ASN A 1 86 ? 1.820 -8.872 -3.370 1.00 94.06 86 ASN A CA 1
ATOM 694 C C . ASN A 1 86 ? 2.404 -9.356 -2.042 1.00 94.06 86 ASN A C 1
ATOM 696 O O . ASN A 1 86 ? 2.097 -8.787 -0.993 1.00 94.06 86 ASN A O 1
ATOM 700 N N . PHE A 1 87 ? 3.238 -10.388 -2.101 1.00 92.38 87 PHE A N 1
ATOM 701 C CA . PHE A 1 87 ? 3.892 -10.995 -0.949 1.00 92.38 87 PHE A CA 1
ATOM 702 C C . PHE A 1 87 ? 5.325 -11.365 -1.307 1.00 92.38 87 PHE A C 1
ATOM 704 O O . PHE A 1 87 ? 5.627 -11.689 -2.452 1.00 92.38 87 PHE A O 1
ATOM 711 N N . VAL A 1 88 ? 6.175 -11.386 -0.288 1.00 91.75 88 VAL A N 1
ATOM 712 C CA . VAL A 1 88 ? 7.511 -11.967 -0.359 1.00 91.75 88 VAL A CA 1
ATOM 713 C C . VAL A 1 88 ? 7.548 -13.197 0.541 1.00 91.75 88 VAL A C 1
ATOM 715 O O . VAL A 1 88 ? 6.963 -13.190 1.627 1.00 91.75 88 VAL A O 1
ATOM 718 N N . SER A 1 89 ? 8.224 -14.250 0.093 1.00 93.06 89 SER A N 1
ATOM 719 C CA . SER A 1 89 ? 8.496 -15.437 0.896 1.00 93.06 89 SER A CA 1
ATOM 720 C C . SER A 1 89 ? 9.982 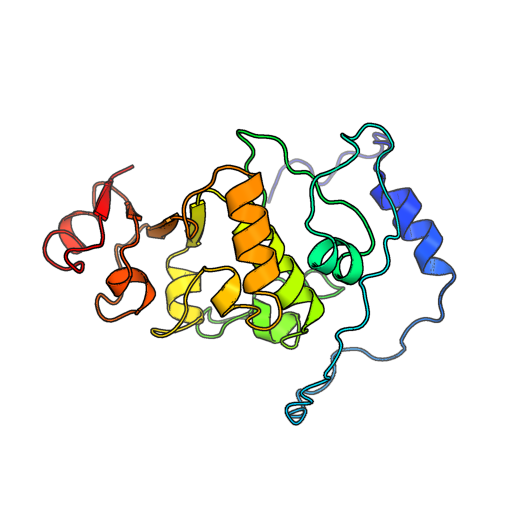-15.758 0.884 1.00 93.06 89 SER A C 1
ATOM 722 O O . SER A 1 89 ? 10.701 -15.422 -0.058 1.00 93.06 89 SER A O 1
ATOM 724 N N . SER A 1 90 ? 10.438 -16.473 1.905 1.00 90.81 90 SER A N 1
ATOM 725 C CA . SER A 1 90 ? 11.685 -17.221 1.804 1.00 90.81 90 SER A CA 1
ATOM 726 C C . SER A 1 90 ? 11.547 -18.358 0.778 1.00 90.81 90 SER A C 1
ATOM 728 O O . SER A 1 90 ? 10.447 -18.678 0.312 1.00 90.81 90 SER A O 1
ATOM 730 N N . ILE A 1 91 ? 12.670 -18.995 0.435 1.00 91.50 91 ILE A N 1
ATOM 731 C CA . ILE A 1 91 ? 12.702 -20.124 -0.512 1.00 91.50 91 ILE A CA 1
ATOM 732 C C . ILE A 1 91 ? 11.903 -21.326 0.017 1.00 91.50 91 ILE A C 1
ATOM 734 O O . ILE A 1 91 ? 11.279 -22.045 -0.758 1.00 91.50 91 ILE A O 1
ATOM 738 N N . ASP A 1 92 ? 11.894 -21.528 1.333 1.00 90.94 92 ASP A N 1
ATOM 739 C CA . ASP A 1 92 ? 11.131 -22.564 2.033 1.00 90.94 92 ASP A CA 1
ATOM 740 C C . ASP A 1 92 ? 9.680 -22.153 2.361 1.00 90.94 92 ASP A C 1
ATOM 742 O O . ASP A 1 92 ? 8.962 -22.901 3.018 1.00 90.94 92 ASP A O 1
ATOM 746 N N . GLY A 1 93 ? 9.212 -21.003 1.856 1.00 90.38 93 GLY A N 1
ATOM 747 C CA . GLY A 1 93 ? 7.797 -20.615 1.883 1.00 90.38 93 GLY A CA 1
ATOM 748 C C . GLY A 1 93 ? 7.346 -19.837 3.122 1.00 90.38 93 GLY A C 1
ATOM 749 O O . GLY A 1 93 ? 6.145 -19.659 3.331 1.00 90.38 93 GLY A O 1
ATOM 750 N N . ILE A 1 94 ? 8.273 -19.341 3.941 1.00 89.06 94 ILE A N 1
ATOM 751 C CA . ILE A 1 94 ? 7.955 -18.518 5.111 1.00 89.06 94 ILE A CA 1
ATOM 752 C C . ILE A 1 94 ? 7.606 -17.103 4.645 1.00 89.06 94 ILE A C 1
ATOM 754 O O . ILE A 1 94 ? 8.407 -16.439 3.991 1.00 89.06 94 ILE A O 1
ATOM 758 N N . VAL A 1 95 ? 6.410 -16.635 5.008 1.00 86.56 95 VAL A N 1
ATOM 759 C CA . VAL A 1 95 ? 5.882 -15.292 4.672 1.00 86.56 95 VAL A CA 1
ATOM 760 C C . VAL A 1 95 ? 5.708 -14.386 5.893 1.00 86.56 95 VAL A C 1
ATOM 762 O O . VAL A 1 95 ? 5.512 -13.178 5.763 1.00 86.56 95 VAL A O 1
ATOM 765 N N . ALA A 1 96 ? 5.763 -14.961 7.094 1.00 85.19 96 ALA A N 1
ATOM 766 C CA . ALA A 1 96 ? 5.574 -14.258 8.354 1.00 85.19 96 ALA A CA 1
ATOM 767 C C . ALA A 1 96 ? 6.532 -14.814 9.408 1.00 85.19 96 ALA A C 1
ATOM 769 O O . ALA A 1 96 ? 6.687 -16.027 9.529 1.00 85.19 96 ALA A O 1
ATOM 770 N N . LEU A 1 97 ? 7.157 -13.918 10.169 1.00 80.62 97 LEU A N 1
ATOM 771 C CA . LEU A 1 97 ? 8.012 -14.264 11.300 1.00 80.62 97 LEU A CA 1
ATOM 772 C C . LEU A 1 97 ? 7.203 -14.168 12.599 1.00 80.62 97 LEU A C 1
ATOM 774 O O . LEU A 1 97 ? 6.293 -13.337 12.715 1.00 80.62 97 LEU A O 1
ATOM 778 N N . GLU A 1 98 ? 7.505 -15.044 13.559 1.00 65.75 98 GLU A N 1
ATOM 779 C CA . GLU A 1 98 ? 6.724 -15.174 14.791 1.00 65.75 98 GLU A CA 1
ATOM 780 C C . GLU A 1 98 ? 6.627 -13.861 15.583 1.00 65.75 98 GLU A C 1
ATOM 782 O O . GLU A 1 98 ? 7.566 -13.071 15.673 1.00 65.75 98 GLU A O 1
ATOM 787 N N . GLY A 1 99 ? 5.447 -13.640 16.166 1.00 63.09 99 GLY A N 1
ATOM 788 C CA . GLY A 1 99 ? 5.147 -12.518 17.056 1.00 63.09 99 GLY A CA 1
ATOM 789 C C . GLY A 1 99 ? 4.383 -11.363 16.412 1.00 63.09 99 GLY A C 1
ATOM 790 O O . GLY A 1 99 ? 3.756 -10.599 17.138 1.00 63.09 99 GLY A O 1
ATOM 791 N N . GLY A 1 100 ? 4.384 -11.218 15.078 1.00 58.28 100 GLY A N 1
ATOM 792 C CA . GLY A 1 100 ? 3.623 -10.161 14.381 1.00 58.28 100 GLY A CA 1
ATOM 793 C C . GLY A 1 100 ? 3.941 -8.730 14.850 1.00 58.28 100 GLY A C 1
ATOM 794 O O . GLY A 1 100 ? 3.190 -7.798 14.568 1.00 58.28 100 GLY A O 1
ATOM 795 N N . THR A 1 101 ? 5.032 -8.569 15.598 1.00 64.56 101 THR A N 1
ATOM 796 C CA . THR A 1 101 ? 5.494 -7.326 16.223 1.00 64.56 101 THR A CA 1
ATOM 797 C C . THR A 1 101 ? 6.515 -6.602 15.357 1.00 64.56 101 THR A C 1
ATOM 799 O O . THR A 1 101 ? 6.798 -5.432 15.597 1.00 64.56 101 THR A O 1
ATOM 802 N N . ALA A 1 102 ? 7.047 -7.287 14.343 1.00 72.62 102 ALA A N 1
ATOM 803 C CA . ALA A 1 102 ? 8.032 -6.767 13.413 1.00 72.62 102 ALA A CA 1
ATOM 804 C C . ALA A 1 102 ? 7.555 -6.920 11.956 1.00 72.62 102 ALA A C 1
ATOM 806 O O . ALA A 1 102 ? 6.824 -7.867 11.634 1.00 72.62 102 ALA A O 1
ATOM 807 N N . PRO A 1 103 ? 7.980 -6.015 11.054 1.00 79.94 103 PRO A N 1
ATOM 808 C CA . PRO A 1 103 ? 7.588 -6.028 9.649 1.00 79.94 103 PRO A CA 1
ATOM 809 C C . PRO A 1 103 ? 8.224 -7.222 8.922 1.00 79.94 103 PRO A C 1
ATOM 811 O O . PRO A 1 103 ? 9.341 -7.142 8.409 1.00 79.94 103 PRO A O 1
ATOM 814 N N . SER A 1 104 ? 7.502 -8.348 8.892 1.00 80.81 104 SER A N 1
ATOM 815 C CA . SER A 1 104 ? 7.993 -9.624 8.347 1.00 80.81 104 SER A CA 1
ATOM 816 C C . SER A 1 104 ? 8.453 -9.497 6.898 1.00 80.81 104 SER A C 1
ATOM 818 O O . SER A 1 104 ? 9.533 -9.975 6.570 1.00 80.81 104 SER A O 1
ATOM 820 N N . GLY A 1 105 ? 7.696 -8.785 6.054 1.00 80.50 105 GLY A N 1
ATOM 821 C CA . GLY A 1 105 ? 8.050 -8.597 4.645 1.00 80.50 105 GLY A CA 1
ATOM 822 C C . GLY A 1 105 ? 9.408 -7.919 4.467 1.00 80.50 105 GLY A C 1
ATOM 823 O O . GLY A 1 105 ? 10.243 -8.411 3.721 1.00 80.50 105 GLY A O 1
ATOM 824 N N . GLY A 1 106 ? 9.680 -6.851 5.225 1.00 82.19 106 GLY A N 1
ATOM 825 C CA . GLY A 1 106 ? 10.965 -6.154 5.158 1.00 82.19 106 GLY A CA 1
ATOM 826 C C . GLY A 1 106 ? 12.145 -6.973 5.688 1.00 82.19 106 GLY A C 1
ATOM 827 O O . GLY A 1 106 ? 13.271 -6.758 5.248 1.00 82.19 106 GLY A O 1
ATOM 828 N N . ILE A 1 107 ? 11.910 -7.897 6.624 1.00 84.25 107 ILE A N 1
ATOM 829 C CA . ILE A 1 107 ? 12.952 -8.805 7.122 1.00 84.25 107 ILE A CA 1
ATOM 830 C C . ILE A 1 107 ? 13.221 -9.903 6.091 1.00 84.25 107 ILE A C 1
ATOM 832 O O . ILE A 1 107 ? 14.373 -10.119 5.727 1.00 84.25 107 ILE A O 1
ATOM 836 N N . ILE A 1 108 ? 12.165 -10.546 5.587 1.00 85.44 108 ILE A N 1
ATOM 837 C CA . ILE A 1 108 ? 12.251 -11.645 4.619 1.00 85.44 108 ILE A CA 1
ATOM 838 C C . ILE A 1 108 ? 12.856 -11.158 3.299 1.00 85.44 108 ILE A C 1
ATOM 840 O O . ILE A 1 108 ? 13.749 -11.811 2.769 1.00 85.44 108 ILE A O 1
ATOM 844 N N . SER A 1 109 ? 12.444 -9.988 2.796 1.00 86.75 109 SER A N 1
ATOM 845 C CA . SER A 1 109 ? 13.039 -9.409 1.585 1.00 86.75 109 SER A CA 1
ATOM 846 C C . SER A 1 109 ? 14.422 -8.802 1.815 1.00 86.75 109 SER A C 1
ATOM 848 O O . SER A 1 109 ? 15.060 -8.361 0.864 1.00 86.75 109 SER A O 1
ATOM 850 N N . GLY A 1 110 ? 14.889 -8.700 3.065 1.00 87.06 110 GLY A N 1
ATOM 851 C CA . GLY A 1 110 ? 16.108 -7.960 3.394 1.00 87.06 110 GLY A CA 1
ATOM 852 C C . GLY A 1 110 ? 16.030 -6.477 3.011 1.00 87.06 110 GLY A C 1
ATOM 853 O O . GLY A 1 110 ? 17.059 -5.847 2.780 1.00 87.06 110 GLY A O 1
ATOM 854 N N . ARG A 1 111 ? 14.813 -5.917 2.913 1.00 86.31 111 ARG A N 1
ATOM 855 C CA . ARG A 1 111 ? 14.527 -4.574 2.379 1.00 86.31 111 ARG A CA 1
ATOM 856 C C . ARG A 1 111 ? 15.095 -4.360 0.973 1.00 86.31 111 ARG A C 1
ATOM 858 O O . ARG A 1 111 ? 15.509 -3.246 0.653 1.00 86.31 111 ARG A O 1
ATOM 865 N N . ASN A 1 112 ? 15.101 -5.416 0.160 1.00 91.50 112 ASN A N 1
ATOM 866 C CA . ASN A 1 112 ? 15.572 -5.390 -1.216 1.00 91.50 112 ASN A CA 1
ATOM 867 C C . ASN A 1 112 ? 14.922 -4.241 -2.006 1.00 91.50 112 ASN A C 1
ATOM 869 O O . ASN A 1 112 ? 13.713 -4.012 -1.928 1.00 91.50 112 ASN A O 1
ATOM 873 N N . GLU A 1 113 ? 15.730 -3.485 -2.749 1.00 92.44 113 GLU A N 1
ATOM 874 C CA . GLU A 1 113 ? 15.227 -2.304 -3.448 1.00 92.44 113 GLU A CA 1
ATOM 875 C C . GLU A 1 113 ? 14.286 -2.669 -4.602 1.00 92.44 113 GLU A C 1
ATOM 877 O O . GLU A 1 113 ? 13.302 -1.962 -4.809 1.00 92.44 113 GLU A O 1
ATOM 882 N N . ALA A 1 114 ? 14.529 -3.781 -5.303 1.00 92.31 114 ALA A N 1
ATOM 883 C CA . ALA A 1 114 ? 13.681 -4.240 -6.401 1.00 92.31 114 ALA A CA 1
ATOM 884 C C . ALA A 1 114 ? 12.303 -4.685 -5.886 1.00 92.31 114 ALA A C 1
ATOM 886 O O . ALA A 1 114 ? 11.283 -4.304 -6.451 1.00 92.31 114 ALA A O 1
ATOM 887 N N . ASP A 1 115 ? 12.259 -5.400 -4.756 1.00 93.88 115 ASP A N 1
ATOM 888 C CA . ASP A 1 115 ? 11.016 -5.744 -4.044 1.00 93.88 115 ASP A CA 1
ATOM 889 C C . ASP A 1 115 ? 10.211 -4.484 -3.682 1.00 93.88 115 ASP A C 1
ATOM 891 O O . ASP A 1 115 ? 9.015 -4.371 -3.965 1.00 93.88 115 ASP A O 1
ATOM 895 N N . ARG A 1 116 ? 10.884 -3.470 -3.130 1.00 94.94 116 ARG A N 1
ATOM 896 C CA . ARG A 1 116 ? 10.260 -2.182 -2.791 1.00 94.94 116 ARG A CA 1
ATOM 897 C C . ARG A 1 116 ? 9.782 -1.421 -4.024 1.00 94.94 116 ARG A C 1
ATOM 899 O O . ARG A 1 116 ? 8.720 -0.800 -3.968 1.00 94.94 116 ARG A O 1
ATOM 906 N N . PHE A 1 117 ? 10.545 -1.463 -5.114 1.00 96.38 117 PHE A N 1
ATOM 907 C CA . PHE A 1 117 ? 10.165 -0.887 -6.399 1.00 96.38 117 PHE A CA 1
ATOM 908 C C . PHE A 1 117 ? 8.897 -1.552 -6.940 1.00 96.38 117 PHE A C 1
ATOM 910 O O . PHE A 1 117 ? 7.927 -0.844 -7.204 1.00 96.38 117 PHE A O 1
ATOM 917 N N . VAL A 1 118 ? 8.852 -2.887 -7.011 1.00 96.31 118 VAL A N 1
ATOM 918 C CA . VAL A 1 118 ? 7.666 -3.640 -7.454 1.00 96.31 118 VAL A CA 1
ATOM 919 C C . VAL A 1 118 ? 6.471 -3.341 -6.553 1.00 96.31 118 VAL A C 1
ATOM 921 O O . VAL A 1 118 ? 5.375 -3.080 -7.042 1.00 96.31 118 VAL A O 1
ATOM 924 N N . MET A 1 119 ? 6.668 -3.282 -5.235 1.00 96.88 119 MET A N 1
ATOM 925 C CA . MET A 1 119 ? 5.611 -2.894 -4.304 1.00 96.88 119 MET A CA 1
ATOM 926 C C . MET A 1 119 ? 5.092 -1.474 -4.577 1.00 96.88 119 MET A C 1
ATOM 928 O O . MET A 1 119 ? 3.884 -1.246 -4.522 1.00 96.88 119 MET A O 1
ATOM 932 N N . GLY A 1 120 ? 5.977 -0.521 -4.883 1.00 97.56 120 GLY A N 1
ATOM 933 C CA . GLY A 1 120 ? 5.605 0.836 -5.285 1.00 97.56 120 GLY A CA 1
ATOM 934 C C . GLY A 1 120 ? 4.839 0.862 -6.606 1.00 97.56 120 GLY A C 1
ATOM 935 O O . GLY A 1 120 ? 3.771 1.469 -6.680 1.00 97.56 120 GLY A O 1
ATOM 936 N N . LEU A 1 121 ? 5.326 0.129 -7.607 1.00 97.44 121 LEU A N 1
ATOM 937 C CA . LEU A 1 121 ? 4.706 -0.011 -8.921 1.00 97.44 121 LEU A CA 1
ATOM 938 C C . LEU A 1 121 ? 3.282 -0.568 -8.809 1.00 97.44 121 LEU A C 1
ATOM 940 O O . LEU A 1 121 ? 2.336 0.043 -9.297 1.00 97.44 121 LEU A O 1
ATOM 944 N N . LEU A 1 122 ? 3.101 -1.668 -8.078 1.00 97.31 122 LEU A N 1
ATOM 945 C CA . LEU A 1 122 ? 1.793 -2.288 -7.858 1.00 97.31 122 LEU A CA 1
ATOM 946 C C . LEU A 1 122 ? 0.826 -1.374 -7.093 1.00 97.31 122 LEU A C 1
ATOM 948 O O . LEU A 1 122 ? -0.369 -1.356 -7.387 1.00 97.31 122 LEU A O 1
ATOM 952 N N . ARG A 1 123 ? 1.319 -0.573 -6.141 1.00 97.69 123 ARG A N 1
ATOM 953 C CA . ARG A 1 123 ? 0.506 0.454 -5.465 1.00 97.69 123 ARG A CA 1
ATOM 954 C C . ARG A 1 123 ? 0.137 1.605 -6.401 1.00 97.69 123 ARG A C 1
ATOM 956 O O . ARG A 1 123 ? -0.902 2.225 -6.201 1.00 97.69 123 ARG A O 1
ATOM 963 N N . ALA A 1 124 ? 0.964 1.903 -7.404 1.00 97.38 124 ALA A N 1
ATOM 964 C CA . ALA A 1 124 ? 0.671 2.943 -8.384 1.00 97.38 124 ALA A CA 1
ATOM 965 C C . ALA A 1 124 ? -0.472 2.524 -9.320 1.00 97.38 124 ALA A C 1
ATOM 967 O O . ALA A 1 124 ? -1.296 3.373 -9.644 1.00 97.38 124 ALA A O 1
ATOM 968 N N . PHE A 1 125 ? -0.593 1.236 -9.658 1.00 96.12 125 PHE A N 1
ATOM 969 C CA . PHE A 1 125 ? -1.763 0.700 -10.372 1.00 96.12 125 PHE A CA 1
ATOM 970 C C . PHE A 1 125 ? -3.056 0.725 -9.545 1.00 96.12 125 PHE A C 1
ATOM 972 O O . PHE A 1 125 ? -4.142 0.828 -10.111 1.00 96.12 125 PHE A O 1
ATOM 979 N N . ALA A 1 126 ? -2.957 0.635 -8.218 1.00 96.81 126 ALA A N 1
ATOM 980 C CA . ALA A 1 126 ? -4.116 0.382 -7.375 1.00 96.81 126 ALA A CA 1
ATOM 981 C C . ALA A 1 126 ? -5.006 1.624 -7.200 1.00 96.81 126 ALA A C 1
ATOM 983 O O . ALA A 1 126 ? -4.521 2.726 -6.928 1.00 96.81 126 ALA A O 1
ATOM 984 N N . ASP A 1 127 ? -6.323 1.437 -7.247 1.00 97.00 127 ASP A N 1
ATOM 985 C CA . ASP A 1 127 ? -7.289 2.411 -6.720 1.00 97.00 127 ASP A CA 1
ATOM 986 C C . ASP A 1 127 ? -7.249 2.455 -5.190 1.00 97.00 127 ASP A C 1
ATOM 988 O O . ASP A 1 127 ? -7.337 3.517 -4.573 1.00 97.00 127 ASP A O 1
ATOM 992 N N . ALA A 1 128 ? -7.063 1.288 -4.575 1.00 97.62 128 ALA A N 1
ATOM 993 C CA . ALA A 1 128 ? -7.003 1.126 -3.138 1.00 97.62 128 ALA A CA 1
ATOM 994 C C . ALA A 1 128 ? -5.953 0.090 -2.733 1.00 97.62 128 ALA A C 1
ATOM 996 O O . ALA A 1 128 ? -5.724 -0.895 -3.431 1.00 97.62 128 ALA A O 1
ATOM 997 N N . VAL A 1 129 ? -5.349 0.291 -1.565 1.00 98.12 129 VAL A N 1
ATOM 998 C CA . VAL A 1 129 ? -4.445 -0.677 -0.942 1.00 98.12 129 VAL A CA 1
ATOM 999 C C . VAL A 1 129 ? -5.118 -1.227 0.303 1.00 98.12 129 VAL A C 1
ATOM 1001 O O . VAL A 1 129 ? -5.343 -0.495 1.267 1.00 98.12 129 VAL A O 1
ATOM 1004 N N . LEU A 1 130 ? -5.439 -2.519 0.275 1.00 98.06 130 LEU A N 1
ATOM 1005 C CA . LEU A 1 130 ? -6.048 -3.232 1.391 1.00 98.06 130 LEU A CA 1
ATOM 1006 C C . LEU A 1 130 ? -4.966 -3.835 2.287 1.00 98.06 130 LEU A C 1
ATOM 1008 O O . LEU A 1 130 ? -4.092 -4.560 1.816 1.00 98.06 130 LEU A O 1
ATOM 1012 N N . VAL A 1 131 ? -5.035 -3.567 3.588 1.00 96.94 131 VAL A N 1
ATOM 1013 C CA . VAL A 1 131 ? -4.079 -4.093 4.565 1.00 96.94 131 VAL A CA 1
ATOM 1014 C C . VAL A 1 131 ? -4.778 -4.505 5.859 1.00 96.94 131 VAL A C 1
ATOM 1016 O O . VAL A 1 131 ? -5.746 -3.886 6.297 1.00 96.94 131 VAL A O 1
ATOM 1019 N N . GLY A 1 132 ? -4.288 -5.563 6.503 1.00 95.25 132 GLY A N 1
ATOM 1020 C CA . GLY A 1 132 ? -4.768 -5.967 7.822 1.00 95.25 132 GLY A CA 1
ATOM 1021 C C . GLY A 1 132 ? -4.223 -5.068 8.936 1.00 95.25 132 GLY A C 1
ATOM 1022 O O . GLY A 1 132 ? -3.069 -4.640 8.903 1.00 95.25 132 GLY A O 1
ATOM 1023 N N . ALA A 1 133 ? -5.015 -4.852 9.987 1.00 94.31 133 ALA A N 1
ATOM 1024 C CA . ALA A 1 133 ? -4.600 -4.088 11.167 1.00 94.31 133 ALA A CA 1
ATOM 1025 C C . ALA A 1 133 ? -3.321 -4.632 11.830 1.00 94.31 133 ALA A C 1
ATOM 1027 O O . ALA A 1 133 ? -2.547 -3.864 12.394 1.00 94.31 133 ALA A O 1
ATOM 1028 N N . GLY A 1 134 ? -3.075 -5.946 11.743 1.00 91.94 134 GLY A N 1
ATOM 1029 C CA . GLY A 1 134 ? -1.830 -6.560 12.217 1.00 91.94 134 GLY A CA 1
ATOM 1030 C C . GLY A 1 134 ? -0.597 -6.003 11.509 1.00 91.94 134 GLY A C 1
ATOM 1031 O O . GLY A 1 134 ? 0.339 -5.570 12.171 1.00 91.94 134 GLY A O 1
ATOM 1032 N N . THR A 1 135 ? -0.636 -5.919 10.180 1.00 91.62 135 THR A N 1
ATOM 1033 C CA . THR A 1 135 ? 0.443 -5.330 9.380 1.00 91.62 135 THR A CA 1
ATOM 1034 C C . THR A 1 135 ? 0.616 -3.845 9.685 1.00 91.62 135 THR A C 1
ATOM 1036 O O . THR A 1 135 ? 1.743 -3.391 9.832 1.00 91.62 135 THR A O 1
ATOM 1039 N N . VAL A 1 136 ? -0.477 -3.090 9.857 1.00 93.31 136 VAL A N 1
ATOM 1040 C CA . VAL A 1 136 ? -0.393 -1.664 10.230 1.00 93.31 136 VAL A CA 1
ATOM 1041 C C . VAL A 1 136 ? 0.341 -1.477 11.558 1.00 93.31 136 VAL A C 1
ATOM 1043 O O . VAL A 1 136 ? 1.181 -0.589 11.678 1.00 93.31 136 VAL A O 1
ATOM 1046 N N . ARG A 1 137 ? 0.068 -2.337 12.547 1.00 91.56 137 ARG A N 1
ATOM 1047 C CA . ARG A 1 137 ? 0.779 -2.314 13.831 1.00 91.56 137 ARG A CA 1
ATOM 1048 C C . ARG A 1 137 ? 2.247 -2.714 13.685 1.00 91.56 137 ARG A C 1
ATOM 1050 O O . ARG A 1 137 ? 3.098 -2.045 14.260 1.00 91.56 137 ARG A O 1
ATOM 1057 N N . ALA A 1 138 ? 2.536 -3.758 12.909 1.00 89.50 138 ALA A N 1
ATOM 1058 C CA . ALA A 1 138 ? 3.890 -4.275 12.713 1.00 89.50 138 ALA A CA 1
ATOM 1059 C C . ALA A 1 138 ? 4.815 -3.297 11.962 1.00 89.50 138 ALA A C 1
ATOM 1061 O O . ALA A 1 138 ? 5.990 -3.183 12.297 1.00 89.50 138 ALA A O 1
ATOM 1062 N N . GLU A 1 139 ? 4.295 -2.575 10.964 1.00 87.94 139 GLU A N 1
ATOM 1063 C CA . GLU A 1 139 ? 5.046 -1.559 10.201 1.00 87.94 139 GLU A CA 1
ATOM 1064 C C . GLU A 1 139 ? 5.286 -0.266 11.006 1.00 87.94 139 GLU A C 1
ATOM 1066 O O . GLU A 1 139 ? 6.183 0.524 10.702 1.00 87.94 139 GLU A O 1
ATOM 1071 N N . GLY A 1 140 ? 4.504 -0.057 12.067 1.00 86.62 140 GLY A N 1
ATOM 1072 C CA . GLY A 1 140 ? 4.640 1.061 12.991 1.00 86.62 140 GLY A CA 1
ATOM 1073 C C . GLY A 1 140 ? 3.953 2.352 12.535 1.00 86.62 140 GLY A C 1
ATOM 1074 O O . GLY A 1 140 ? 3.543 2.538 11.389 1.00 86.62 140 GLY A O 1
ATOM 1075 N N . GLY A 1 141 ? 3.845 3.306 13.465 1.00 89.38 141 GLY A N 1
ATOM 1076 C CA . GLY A 1 141 ? 2.991 4.492 13.318 1.00 89.38 141 GLY A CA 1
ATOM 1077 C C . GLY A 1 141 ? 3.388 5.495 12.227 1.00 89.38 141 GLY A C 1
ATOM 1078 O O . GLY A 1 141 ? 2.632 6.425 11.975 1.00 89.38 141 GLY A O 1
ATOM 1079 N N . ARG A 1 142 ? 4.543 5.350 11.563 1.00 93.12 142 ARG A N 1
ATOM 1080 C CA . ARG A 1 142 ? 4.999 6.273 10.498 1.00 93.12 142 ARG A CA 1
ATOM 1081 C C . ARG A 1 142 ? 4.782 5.747 9.078 1.00 93.12 142 ARG A C 1
ATOM 1083 O O . ARG A 1 142 ? 5.048 6.496 8.133 1.00 93.12 142 ARG A O 1
ATOM 1090 N N . ALA A 1 143 ? 4.354 4.495 8.935 1.00 93.69 143 ALA A N 1
ATOM 1091 C CA . ALA A 1 143 ? 4.194 3.839 7.648 1.00 93.69 143 ALA A CA 1
ATOM 1092 C C . ALA A 1 143 ? 3.074 4.472 6.809 1.00 93.69 143 ALA A C 1
ATOM 1094 O O . ALA A 1 143 ? 2.037 4.884 7.334 1.00 93.69 143 ALA A O 1
ATOM 1095 N N . LEU A 1 144 ? 3.295 4.531 5.495 1.00 96.50 144 LEU A N 1
ATOM 1096 C CA . LEU A 1 144 ? 2.289 4.876 4.496 1.00 96.50 144 LEU A CA 1
ATOM 1097 C C . LEU A 1 144 ? 2.269 3.813 3.394 1.00 96.50 144 LEU A C 1
ATOM 1099 O O . LEU A 1 144 ? 3.290 3.217 3.045 1.00 96.50 144 LEU A O 1
ATOM 1103 N N . TRP A 1 145 ? 1.090 3.609 2.814 1.00 96.69 145 TRP A N 1
ATOM 1104 C CA . TRP A 1 145 ? 0.857 2.634 1.746 1.00 96.69 145 TRP A CA 1
ATOM 1105 C C . TRP A 1 145 ? 0.810 3.285 0.362 1.00 96.69 145 TRP A C 1
ATOM 1107 O O . TRP A 1 145 ? 0.151 2.787 -0.545 1.00 96.69 145 TRP A O 1
ATOM 1117 N N . THR A 1 146 ? 1.540 4.386 0.185 1.00 97.56 146 THR A N 1
ATOM 1118 C CA . THR A 1 146 ? 1.652 5.062 -1.109 1.00 97.56 146 THR A CA 1
ATOM 1119 C C . THR A 1 146 ? 2.867 4.558 -1.903 1.00 97.56 146 THR A C 1
ATOM 1121 O O . THR A 1 146 ? 3.810 4.018 -1.302 1.00 97.56 146 THR A O 1
ATOM 1124 N N . PRO 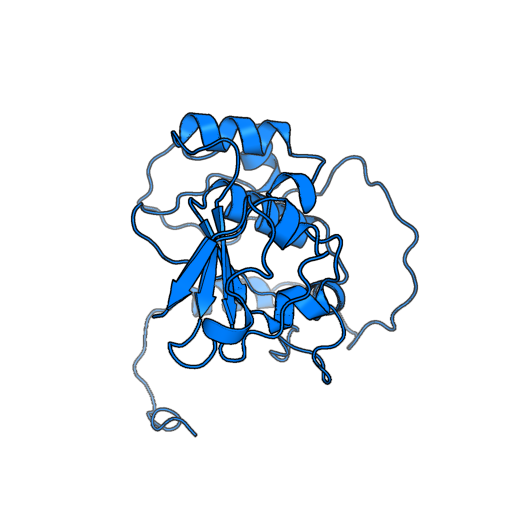A 1 147 ? 2.855 4.683 -3.244 1.00 97.88 147 PRO A N 1
ATOM 1125 C CA . PRO A 1 147 ? 3.975 4.290 -4.105 1.00 97.88 147 PRO A CA 1
ATOM 1126 C C . PRO A 1 147 ? 5.286 5.000 -3.747 1.00 97.88 147 PRO A C 1
ATOM 1128 O O . PRO A 1 147 ? 6.320 4.373 -3.520 1.00 97.88 147 PRO A O 1
ATOM 1131 N N . GLU A 1 148 ? 5.230 6.321 -3.620 1.00 97.19 148 GLU A N 1
ATOM 1132 C CA . GLU A 1 148 ? 6.387 7.173 -3.363 1.00 97.19 148 GLU A CA 1
ATOM 1133 C C . GLU A 1 148 ? 6.951 7.017 -1.946 1.00 97.19 148 GLU A C 1
ATOM 1135 O O . GLU A 1 148 ? 8.127 7.294 -1.729 1.00 97.19 148 GLU A O 1
ATOM 1140 N N . TYR A 1 149 ? 6.160 6.533 -0.981 1.00 96.69 149 TYR A N 1
ATOM 1141 C CA . TYR A 1 149 ? 6.679 6.228 0.353 1.00 96.69 149 TYR A CA 1
ATOM 1142 C C . TYR A 1 149 ? 7.588 4.993 0.347 1.00 96.69 149 TYR A C 1
ATOM 1144 O O . TYR A 1 149 ? 8.637 4.986 0.995 1.00 96.69 149 TYR A O 1
ATOM 1152 N N . ILE A 1 150 ? 7.191 3.933 -0.369 1.00 95.75 150 ILE A N 1
ATOM 1153 C CA . ILE A 1 150 ? 7.964 2.686 -0.389 1.00 95.75 150 ILE A CA 1
ATOM 1154 C C . ILE A 1 150 ? 9.177 2.788 -1.317 1.00 95.75 150 ILE A C 1
ATOM 1156 O O . ILE A 1 150 ? 10.245 2.274 -0.973 1.00 95.75 150 ILE A O 1
AT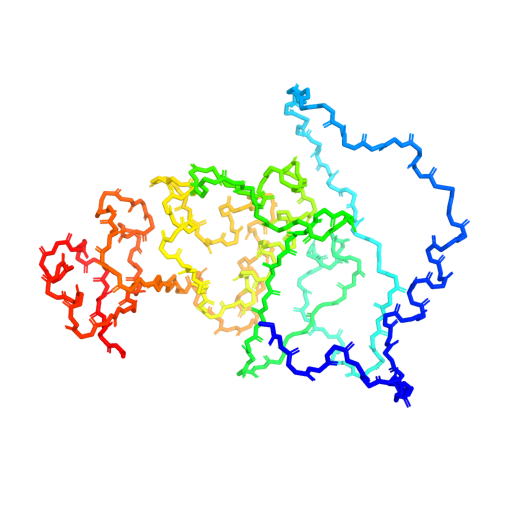OM 1160 N N . PHE A 1 151 ? 9.060 3.513 -2.429 1.00 96.25 151 PHE A N 1
ATOM 1161 C CA . PHE A 1 151 ? 10.165 3.695 -3.363 1.00 96.25 151 PHE A CA 1
ATOM 1162 C C . PHE A 1 151 ? 10.240 5.141 -3.895 1.00 96.25 151 PHE A C 1
ATOM 1164 O O . PHE A 1 151 ? 9.780 5.432 -4.999 1.00 96.25 151 PHE A O 1
ATOM 1171 N N . PRO A 1 152 ? 10.838 6.072 -3.125 1.00 96.19 152 PRO A N 1
ATOM 1172 C CA . PRO A 1 152 ? 10.873 7.493 -3.482 1.00 96.19 152 PRO A CA 1
ATOM 1173 C C . PRO A 1 152 ? 11.576 7.803 -4.808 1.00 96.19 152 PRO A C 1
ATOM 1175 O O . PRO A 1 152 ? 11.224 8.775 -5.470 1.00 96.19 152 PRO A O 1
ATOM 1178 N N . ALA A 1 153 ? 12.555 6.986 -5.209 1.00 94.81 153 ALA A N 1
ATOM 1179 C CA . ALA A 1 153 ? 13.364 7.235 -6.402 1.00 94.81 153 ALA A CA 1
ATOM 1180 C C . ALA A 1 153 ? 12.556 7.183 -7.714 1.00 94.81 153 ALA A C 1
ATOM 1182 O O . ALA A 1 153 ? 12.945 7.830 -8.679 1.00 94.81 153 ALA A O 1
ATOM 1183 N N . ALA A 1 154 ? 11.412 6.487 -7.742 1.00 95.88 154 ALA A N 1
ATOM 1184 C CA . ALA A 1 154 ? 10.525 6.432 -8.910 1.00 95.88 154 ALA A CA 1
ATOM 1185 C C . ALA A 1 154 ? 9.222 7.234 -8.731 1.00 95.88 154 ALA A C 1
ATOM 1187 O O . ALA A 1 154 ? 8.261 7.020 -9.472 1.00 95.88 154 ALA A O 1
ATOM 1188 N N . ALA A 1 155 ? 9.165 8.169 -7.771 1.00 97.00 155 ALA A N 1
ATOM 1189 C CA . ALA A 1 155 ? 7.949 8.928 -7.460 1.00 97.00 155 ALA A CA 1
ATOM 1190 C C . ALA A 1 155 ? 7.343 9.638 -8.687 1.00 97.00 155 ALA A C 1
ATOM 1192 O O . ALA A 1 155 ? 6.127 9.614 -8.877 1.00 97.00 155 ALA A O 1
ATOM 1193 N N . ASP A 1 156 ? 8.172 10.227 -9.553 1.00 96.88 156 ASP A N 1
ATOM 1194 C CA . ASP A 1 156 ? 7.713 10.859 -10.799 1.00 96.88 156 ASP A CA 1
ATOM 1195 C C . ASP A 1 156 ? 7.128 9.864 -11.799 1.00 96.88 156 ASP A C 1
ATOM 1197 O O . ASP A 1 156 ? 6.084 10.131 -12.406 1.00 96.88 156 ASP A O 1
ATOM 1201 N N . GLY A 1 157 ? 7.752 8.691 -11.920 1.00 96.81 157 GLY A N 1
ATOM 1202 C CA . GLY A 1 157 ? 7.232 7.590 -12.722 1.00 96.81 157 GLY A CA 1
ATOM 1203 C C . GLY A 1 157 ? 5.865 7.143 -12.210 1.00 96.81 157 GLY A C 1
ATOM 1204 O O . GLY A 1 157 ? 4.915 7.067 -12.986 1.00 96.81 157 GLY A O 1
ATOM 1205 N N . PHE A 1 158 ? 5.722 6.943 -10.896 1.00 97.88 158 PHE A N 1
ATOM 1206 C CA . PHE A 1 158 ? 4.450 6.554 -10.282 1.00 97.88 158 PHE A CA 1
ATOM 1207 C C . PHE A 1 158 ? 3.354 7.603 -10.494 1.00 97.88 158 PHE A C 1
ATOM 1209 O O . PHE A 1 158 ? 2.233 7.251 -10.863 1.00 97.88 158 PHE A O 1
ATOM 1216 N N . ARG A 1 159 ? 3.665 8.896 -10.328 1.00 97.69 159 ARG A N 1
ATOM 1217 C CA . ARG A 1 159 ? 2.712 9.985 -10.603 1.00 97.69 159 ARG A CA 1
ATOM 1218 C C . ARG A 1 159 ? 2.272 10.006 -12.063 1.00 97.69 159 ARG A C 1
ATOM 1220 O O . ARG A 1 159 ? 1.093 10.212 -12.341 1.00 97.69 159 ARG A O 1
ATOM 1227 N N . THR A 1 160 ? 3.208 9.797 -12.983 1.00 96.75 160 THR A N 1
ATOM 1228 C CA . THR A 1 160 ? 2.925 9.747 -14.423 1.00 96.75 160 THR A CA 1
ATOM 1229 C C . THR A 1 160 ? 2.031 8.558 -14.755 1.00 96.75 160 THR A C 1
ATOM 1231 O O . THR A 1 160 ? 1.003 8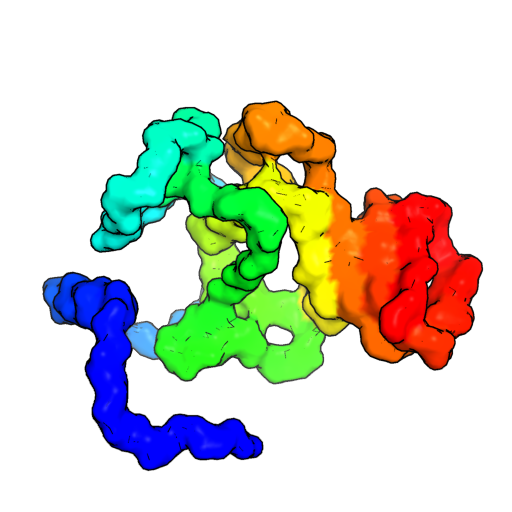.741 -15.399 1.00 96.75 160 THR A O 1
ATOM 1234 N N . LEU A 1 161 ? 2.354 7.370 -14.234 1.00 95.81 161 LEU A N 1
ATOM 1235 C CA . LEU A 1 161 ? 1.550 6.161 -14.409 1.00 95.81 161 LEU A CA 1
ATOM 1236 C C . LEU A 1 161 ? 0.109 6.376 -13.931 1.00 95.81 161 LEU A C 1
ATOM 1238 O O . LEU A 1 161 ? -0.831 6.134 -14.683 1.00 95.81 161 LEU A O 1
ATOM 1242 N N . ARG A 1 162 ? -0.079 6.912 -12.719 1.00 96.06 162 ARG A N 1
ATOM 1243 C CA . ARG A 1 162 ? -1.418 7.171 -12.167 1.00 96.06 162 ARG A CA 1
ATOM 1244 C C . ARG A 1 162 ? -2.235 8.135 -13.020 1.00 96.06 162 ARG A C 1
ATOM 1246 O O . ARG A 1 162 ? -3.418 7.890 -13.236 1.00 96.06 162 ARG A O 1
ATOM 1253 N N . LYS A 1 163 ? -1.609 9.189 -13.557 1.00 95.69 163 LYS A N 1
ATOM 1254 C CA . LYS A 1 163 ? -2.266 10.117 -14.492 1.00 95.69 163 LYS A CA 1
ATOM 1255 C C . LYS A 1 163 ? -2.696 9.416 -15.780 1.00 95.69 163 LYS A C 1
ATOM 1257 O O . LYS A 1 163 ? -3.835 9.596 -16.202 1.00 95.69 163 LYS A O 1
ATOM 1262 N N . THR A 1 164 ? -1.824 8.599 -16.371 1.00 93.31 164 THR A N 1
ATOM 1263 C CA . THR A 1 164 ? -2.135 7.821 -17.582 1.00 93.31 164 THR A CA 1
ATOM 1264 C C . THR A 1 164 ? -3.303 6.862 -17.348 1.00 93.31 164 THR A C 1
ATOM 1266 O O . THR A 1 164 ? -4.208 6.785 -18.174 1.00 93.31 164 THR A O 1
ATOM 1269 N N . LEU A 1 165 ? -3.335 6.210 -16.182 1.00 92.06 165 LEU A N 1
ATOM 1270 C CA . LEU A 1 165 ? -4.419 5.322 -15.749 1.00 92.06 165 LEU A CA 1
ATOM 1271 C C . LEU A 1 165 ? -5.682 6.068 -15.269 1.00 92.06 165 LEU A C 1
ATOM 1273 O O . LEU A 1 165 ? -6.652 5.431 -14.863 1.00 92.06 165 LEU A O 1
ATOM 1277 N N . ARG A 1 166 ? -5.684 7.411 -15.287 1.00 94.25 166 ARG A N 1
ATOM 1278 C CA . ARG A 1 166 ? -6.776 8.270 -14.786 1.00 94.25 166 ARG A CA 1
ATOM 1279 C C . ARG A 1 166 ? -7.177 7.949 -13.340 1.00 94.25 166 ARG A C 1
ATOM 1281 O O . ARG A 1 166 ? -8.355 7.949 -12.994 1.00 94.25 166 ARG A O 1
ATOM 1288 N N . ARG A 1 167 ? -6.185 7.661 -12.500 1.00 93.88 167 ARG A N 1
ATOM 1289 C CA . ARG A 1 167 ? -6.341 7.386 -11.067 1.00 93.88 167 ARG A CA 1
ATOM 1290 C C . ARG A 1 167 ? -6.115 8.658 -10.247 1.00 93.88 167 ARG A C 1
ATOM 1292 O O . ARG A 1 167 ? -5.441 9.587 -10.694 1.00 93.88 167 ARG A O 1
ATOM 1299 N N . GLU A 1 168 ? -6.650 8.687 -9.027 1.00 95.31 168 GLU A N 1
ATOM 1300 C CA . GLU A 1 168 ? -6.395 9.769 -8.062 1.00 95.31 168 GLU A CA 1
ATOM 1301 C C . GLU A 1 168 ? -4.896 9.918 -7.752 1.00 95.31 168 GLU A C 1
ATOM 1303 O O . GLU A 1 168 ? -4.103 9.028 -8.052 1.00 95.31 168 GLU A O 1
ATOM 1308 N N . SER A 1 169 ? -4.471 11.012 -7.116 1.00 93.06 169 SER A N 1
ATOM 1309 C CA . SER A 1 169 ? -3.045 11.280 -6.850 1.00 93.06 169 SER A CA 1
ATOM 1310 C C . SER A 1 169 ? -2.342 10.191 -6.026 1.00 93.06 169 SER A C 1
ATOM 1312 O O . SER A 1 169 ? -1.155 9.952 -6.239 1.00 93.06 169 SER A O 1
ATOM 1314 N N . GLY A 1 170 ? -3.071 9.487 -5.158 1.00 94.62 170 GLY A N 1
ATOM 1315 C CA . GLY A 1 170 ? -2.598 8.318 -4.419 1.00 94.62 170 GLY A CA 1
ATOM 1316 C C . GLY A 1 170 ? -3.712 7.282 -4.233 1.00 94.62 170 GLY A C 1
ATOM 1317 O O . GLY A 1 170 ? -4.884 7.620 -4.390 1.00 94.62 170 GLY A O 1
ATOM 1318 N N . PRO A 1 171 ? -3.372 6.013 -3.954 1.00 97.19 171 PRO A N 1
ATOM 1319 C CA . PRO A 1 171 ? -4.371 4.985 -3.692 1.00 97.19 171 PRO A CA 1
ATOM 1320 C C . PRO A 1 171 ? -5.057 5.216 -2.342 1.00 97.19 171 PRO A C 1
ATOM 1322 O O . PRO A 1 171 ? -4.413 5.614 -1.366 1.00 97.19 171 PRO A O 1
ATOM 1325 N N . ARG A 1 172 ? -6.344 4.875 -2.244 1.00 97.62 172 ARG A N 1
ATOM 1326 C CA . ARG A 1 172 ? -7.065 4.881 -0.968 1.00 97.62 172 ARG A CA 1
ATOM 1327 C C . ARG A 1 172 ? -6.547 3.765 -0.064 1.00 97.62 172 ARG A C 1
ATOM 1329 O O . ARG A 1 172 ? -6.602 2.590 -0.420 1.00 97.62 172 ARG A O 1
ATOM 1336 N N . LEU A 1 173 ? -6.086 4.099 1.137 1.00 98.31 173 LEU A N 1
ATOM 1337 C CA . LEU A 1 173 ? -5.742 3.077 2.124 1.00 98.31 173 LEU A CA 1
ATOM 1338 C C . LEU A 1 173 ? -7.015 2.499 2.752 1.00 98.31 173 LEU A C 1
ATOM 1340 O O . LEU A 1 173 ? -7.839 3.243 3.285 1.00 98.31 173 LEU A O 1
ATOM 1344 N N . VAL A 1 174 ? -7.145 1.173 2.731 1.00 98.50 174 VAL A N 1
ATOM 1345 C CA . VAL A 1 174 ? -8.224 0.437 3.393 1.00 98.50 174 VAL A CA 1
ATOM 1346 C C . VAL A 1 174 ? -7.628 -0.494 4.447 1.00 98.50 174 VAL A C 1
ATOM 1348 O O . VAL A 1 174 ? -6.832 -1.377 4.133 1.00 98.50 174 VAL A O 1
ATOM 1351 N N . ILE A 1 175 ? -8.011 -0.308 5.709 1.00 98.06 175 ILE A N 1
ATOM 1352 C CA . ILE A 1 175 ? -7.520 -1.095 6.844 1.00 98.06 175 ILE A CA 1
ATOM 1353 C C . ILE A 1 175 ? -8.624 -2.036 7.316 1.00 98.06 175 ILE A C 1
ATOM 1355 O O . ILE A 1 175 ? -9.677 -1.583 7.758 1.00 98.06 175 ILE A O 1
ATOM 1359 N N . VAL A 1 176 ? -8.372 -3.343 7.292 1.00 97.94 176 VAL A N 1
ATOM 1360 C CA . VAL A 1 176 ? -9.306 -4.348 7.817 1.00 97.94 176 VAL A CA 1
ATOM 1361 C C . VAL A 1 176 ? -8.950 -4.680 9.259 1.00 97.94 176 VAL A C 1
ATOM 1363 O O . VAL A 1 176 ? -7.830 -5.100 9.559 1.00 97.94 176 VAL A O 1
ATOM 1366 N N . SER A 1 177 ? -9.907 -4.515 10.170 1.00 96.38 177 SER A N 1
ATOM 1367 C CA . SER A 1 177 ? -9.716 -4.794 11.594 1.00 96.38 177 SER A CA 1
ATOM 1368 C C . SER A 1 177 ? -10.933 -5.479 12.200 1.00 96.38 177 SER A C 1
ATOM 1370 O O . SER A 1 177 ? -11.987 -4.868 12.337 1.00 96.38 177 SER A O 1
ATOM 1372 N N . ALA A 1 178 ? -10.784 -6.722 12.659 1.00 95.00 178 ALA A N 1
ATOM 1373 C CA . ALA A 1 178 ? -11.871 -7.425 13.343 1.00 95.00 178 ALA A CA 1
ATOM 1374 C C . ALA A 1 178 ? -12.134 -6.898 14.768 1.00 95.00 178 ALA A C 1
ATOM 1376 O O . ALA A 1 178 ? -13.267 -6.946 15.241 1.00 95.00 178 ALA A O 1
ATOM 1377 N N . ARG A 1 179 ? -11.089 -6.403 15.451 1.00 93.12 179 ARG A N 1
ATOM 1378 C CA . ARG A 1 179 ? -11.123 -6.026 16.881 1.00 93.12 179 ARG A CA 1
ATOM 1379 C C . ARG A 1 179 ? -11.179 -4.518 17.141 1.00 93.12 179 ARG A C 1
ATOM 1381 O O . ARG A 1 179 ? -11.364 -4.106 18.286 1.00 93.12 179 ARG A O 1
ATOM 1388 N N . GLY A 1 180 ? -10.984 -3.702 16.104 1.00 91.88 180 GLY A N 1
ATOM 1389 C CA . GLY A 1 180 ? -10.900 -2.243 16.232 1.00 91.88 180 GLY A CA 1
ATOM 1390 C C . GLY A 1 180 ? -9.636 -1.752 16.951 1.00 91.88 180 GLY A C 1
ATOM 1391 O O . GLY A 1 180 ? -9.590 -0.620 17.413 1.00 91.88 180 GLY A O 1
ATOM 1392 N N . GLU A 1 181 ? -8.610 -2.597 17.069 1.00 92.19 181 GLU A N 1
ATOM 1393 C CA . GLU A 1 181 ? -7.346 -2.283 17.749 1.00 92.19 181 GLU A CA 1
ATOM 1394 C C . GLU A 1 181 ? -6.391 -1.552 16.794 1.00 92.19 181 GLU A C 1
ATOM 1396 O O . GLU A 1 181 ? -5.517 -2.163 16.166 1.00 92.19 181 GLU A O 1
ATOM 1401 N N . LEU A 1 182 ? -6.611 -0.245 16.651 1.00 93.94 182 LEU A N 1
ATOM 1402 C CA . LEU A 1 182 ? -5.801 0.670 15.851 1.00 93.94 182 LEU A CA 1
ATOM 1403 C C . LEU A 1 182 ? -5.396 1.882 16.690 1.00 93.94 182 LEU A C 1
ATOM 1405 O O . LEU A 1 182 ? -6.173 2.346 17.520 1.00 93.94 182 LEU A O 1
ATOM 1409 N N . ASP A 1 183 ? -4.192 2.395 16.446 1.00 93.94 183 ASP A N 1
ATOM 1410 C CA . ASP A 1 183 ? -3.683 3.615 17.071 1.00 93.94 183 ASP A CA 1
ATOM 1411 C C . ASP A 1 183 ? -4.070 4.842 16.223 1.00 93.94 183 ASP A C 1
ATOM 1413 O O . ASP A 1 183 ? -3.522 5.008 15.124 1.00 93.94 183 ASP A O 1
ATOM 1417 N N . PRO A 1 184 ? -4.971 5.723 16.707 1.00 94.56 184 PRO A N 1
ATOM 1418 C CA . PRO A 1 184 ? -5.389 6.917 15.975 1.00 94.56 184 PRO A CA 1
ATOM 1419 C C . PRO A 1 184 ? -4.249 7.878 15.636 1.00 94.56 184 PRO A C 1
ATOM 1421 O O . PRO A 1 184 ? -4.381 8.667 14.704 1.00 94.56 184 PRO A O 1
ATOM 1424 N N . SER A 1 185 ? -3.132 7.827 16.368 1.00 94.75 185 SER A N 1
ATOM 1425 C CA . SER A 1 185 ? -1.962 8.668 16.104 1.00 94.75 185 SER A CA 1
ATOM 1426 C C . SER A 1 185 ? -1.126 8.184 14.914 1.00 94.75 185 SER A C 1
ATOM 1428 O O . SER A 1 185 ? -0.267 8.918 14.422 1.00 94.75 185 SER A O 1
ATOM 1430 N N . SER A 1 186 ? -1.390 6.974 14.402 1.00 95.31 186 SER A N 1
ATOM 1431 C CA . SER A 1 186 ? -0.685 6.449 13.235 1.00 95.31 186 SER A CA 1
ATOM 1432 C C . SER A 1 186 ? -0.873 7.351 12.015 1.00 95.31 186 SER A C 1
ATOM 1434 O O . SER A 1 186 ? -1.981 7.758 11.661 1.00 95.31 186 SER A O 1
ATOM 1436 N N . ARG A 1 187 ? 0.228 7.622 11.311 1.00 95.69 187 ARG A N 1
ATOM 1437 C CA . ARG A 1 187 ? 0.258 8.445 10.098 1.00 95.69 187 ARG A CA 1
ATOM 1438 C C . ARG A 1 187 ? -0.701 7.926 9.027 1.00 95.69 187 ARG A C 1
ATOM 1440 O O . ARG A 1 187 ? -1.285 8.722 8.306 1.00 95.69 187 ARG A O 1
ATOM 1447 N N . ALA A 1 188 ? -0.885 6.609 8.960 1.00 94.94 188 ALA A N 1
ATOM 1448 C CA . ALA A 1 188 ? -1.845 5.953 8.083 1.00 94.94 188 ALA A CA 1
ATOM 1449 C C . ALA A 1 188 ? -3.290 6.426 8.323 1.00 94.94 188 ALA A C 1
ATOM 1451 O O . ALA A 1 188 ? -3.990 6.749 7.369 1.00 94.94 188 ALA A O 1
ATOM 1452 N N . LEU A 1 189 ? -3.722 6.517 9.586 1.00 96.31 189 LEU A N 1
ATOM 1453 C CA . LEU A 1 189 ? -5.050 7.026 9.940 1.00 96.31 189 LEU A CA 1
ATOM 1454 C C . LEU A 1 189 ? -5.126 8.555 9.843 1.00 96.31 189 LEU A C 1
ATOM 1456 O O . LEU A 1 189 ? -6.140 9.099 9.412 1.00 96.31 189 LEU A O 1
ATOM 1460 N N . GLN A 1 190 ? -4.051 9.265 10.183 1.00 96.31 190 GLN A N 1
ATOM 1461 C CA . GLN A 1 190 ? -3.992 10.724 10.028 1.00 96.31 190 GLN A CA 1
ATOM 1462 C C . GLN A 1 190 ? -4.085 11.159 8.556 1.00 96.31 190 GLN A C 1
ATOM 1464 O O . GLN A 1 190 ? -4.648 12.207 8.261 1.00 96.31 190 GLN A O 1
ATOM 1469 N N . ALA A 1 191 ? -3.582 10.338 7.629 1.00 94.56 191 ALA A N 1
ATOM 1470 C CA . ALA A 1 191 ? -3.672 10.571 6.188 1.00 94.56 191 ALA A CA 1
ATOM 1471 C C . ALA A 1 191 ? -5.057 10.258 5.583 1.00 94.56 191 ALA A C 1
ATOM 1473 O O . ALA A 1 191 ? -5.271 10.547 4.411 1.00 94.56 191 ALA A O 1
ATOM 1474 N N . GLY A 1 192 ? -5.981 9.685 6.363 1.00 95.56 192 GLY A N 1
ATOM 1475 C CA . GLY A 1 192 ? -7.362 9.433 5.948 1.00 95.56 192 GLY A CA 1
ATOM 1476 C C . GLY A 1 192 ? -7.612 8.050 5.349 1.00 95.56 192 GLY A C 1
ATOM 1477 O O . GLY A 1 192 ? -7.911 7.906 4.165 1.00 95.56 192 GLY A O 1
ATOM 1478 N N . ALA A 1 193 ? -7.507 7.005 6.172 1.00 97.31 193 ALA A N 1
ATOM 1479 C CA . ALA A 1 193 ? -7.811 5.643 5.741 1.00 97.31 193 ALA A CA 1
ATOM 1480 C C . ALA A 1 193 ? -9.307 5.315 5.879 1.00 97.31 193 ALA A C 1
ATOM 1482 O O . ALA A 1 193 ? -10.013 5.849 6.735 1.00 97.31 193 ALA A O 1
ATOM 1483 N N . LEU A 1 194 ? -9.783 4.359 5.081 1.00 98.00 194 LEU A N 1
ATOM 1484 C CA . LEU A 1 194 ? -11.056 3.681 5.319 1.00 98.00 194 LEU A CA 1
ATOM 1485 C C . LEU A 1 194 ? -10.822 2.455 6.200 1.00 98.00 194 LEU A C 1
ATOM 1487 O O . LEU A 1 194 ? -10.135 1.522 5.798 1.00 98.00 194 LEU A O 1
ATOM 1491 N N . VAL A 1 195 ? -11.426 2.416 7.380 1.00 98.00 195 VAL A N 1
ATOM 1492 C CA . VAL A 1 195 ? -11.375 1.252 8.263 1.00 98.00 195 VAL A CA 1
ATOM 1493 C C . VAL A 1 195 ? -12.611 0.387 8.046 1.00 98.00 195 VAL A C 1
ATOM 1495 O O . VAL A 1 195 ? -13.729 0.804 8.349 1.00 98.00 195 VAL A O 1
ATOM 1498 N N . LEU A 1 196 ? -12.407 -0.833 7.553 1.00 98.12 196 LEU A N 1
ATOM 1499 C CA . LEU A 1 196 ? -13.436 -1.867 7.490 1.00 98.12 196 LEU A CA 1
ATOM 1500 C C . LEU A 1 196 ? -13.347 -2.734 8.742 1.00 98.12 196 LEU A C 1
ATOM 1502 O O . LEU A 1 196 ? -12.288 -3.268 9.085 1.00 98.12 196 LEU A O 1
ATOM 1506 N N . THR A 1 197 ? -14.457 -2.850 9.458 1.00 97.81 197 THR A N 1
ATOM 1507 C CA . THR A 1 197 ? -14.501 -3.538 10.747 1.00 97.81 197 THR A CA 1
ATOM 1508 C C . THR A 1 197 ? -15.804 -4.303 10.935 1.00 97.81 197 THR A C 1
ATOM 1510 O O . THR A 1 197 ? -16.687 -4.244 10.092 1.00 97.81 197 THR A O 1
ATOM 1513 N N . THR A 1 198 ? -15.935 -5.036 12.037 1.00 96.81 198 THR A N 1
ATOM 1514 C CA . THR A 1 198 ? -17.172 -5.758 12.356 1.00 96.81 198 THR A CA 1
ATOM 1515 C C . THR A 1 198 ? -18.201 -4.825 12.995 1.00 96.81 198 THR A C 1
ATOM 1517 O O . THR A 1 198 ? -17.843 -3.829 13.634 1.00 96.81 198 THR A O 1
ATOM 1520 N N . ALA A 1 199 ? -19.486 -5.182 12.912 1.00 94.75 199 ALA A N 1
ATOM 1521 C CA . ALA A 1 199 ? -20.561 -4.470 13.612 1.00 94.75 199 ALA A CA 1
ATOM 1522 C C . ALA A 1 199 ? -20.302 -4.325 15.127 1.00 94.75 199 ALA A C 1
ATOM 1524 O O . ALA A 1 199 ? -20.631 -3.300 15.717 1.00 94.75 199 ALA A O 1
ATOM 1525 N N . ASN A 1 200 ? -19.637 -5.306 15.745 1.00 93.00 200 ASN A N 1
ATOM 1526 C CA . ASN A 1 200 ? -19.291 -5.272 17.169 1.00 93.00 200 ASN A CA 1
ATOM 1527 C C . ASN A 1 200 ? -18.108 -4.340 17.475 1.00 93.00 200 ASN A C 1
ATOM 1529 O O . ASN A 1 200 ? -18.049 -3.729 18.542 1.00 93.00 200 ASN A O 1
ATOM 1533 N N . ALA A 1 201 ? -17.145 -4.224 16.559 1.00 93.56 201 ALA A N 1
ATOM 1534 C CA . ALA A 1 201 ? -15.930 -3.446 16.779 1.00 93.56 201 ALA A CA 1
ATOM 1535 C C . ALA A 1 201 ? -16.055 -1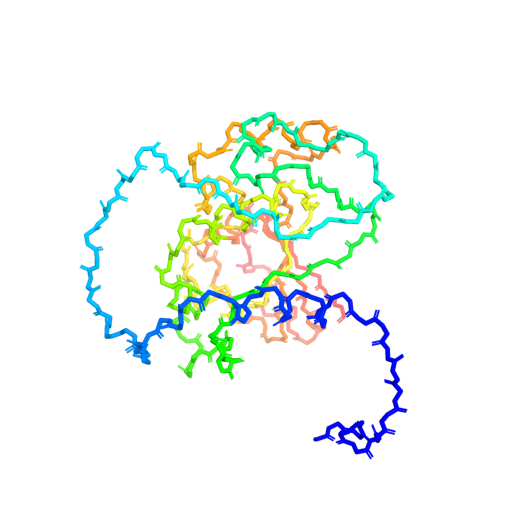.973 16.361 1.00 93.56 201 ALA A C 1
ATOM 1537 O O . ALA A 1 201 ? -15.272 -1.149 16.835 1.00 93.56 201 ALA A O 1
ATOM 1538 N N . ILE A 1 202 ? -17.051 -1.601 15.547 1.00 94.50 202 ILE A N 1
ATOM 1539 C CA . ILE A 1 202 ? -17.221 -0.213 15.084 1.00 94.50 202 ILE A CA 1
ATOM 1540 C C . ILE A 1 202 ? -17.397 0.788 16.232 1.00 94.50 202 ILE A C 1
ATOM 1542 O O . ILE A 1 202 ? -16.875 1.903 16.166 1.00 94.50 202 ILE A O 1
ATOM 1546 N N . ALA A 1 203 ? -18.059 0.384 17.320 1.00 92.06 203 ALA A N 1
ATOM 1547 C CA . ALA A 1 203 ? -18.237 1.213 18.510 1.00 92.06 203 ALA A CA 1
ATOM 1548 C C . ALA A 1 203 ? -16.900 1.609 19.163 1.00 92.06 203 ALA A C 1
ATOM 1550 O O . ALA A 1 203 ? -16.801 2.676 19.757 1.00 92.06 203 ALA A O 1
ATOM 1551 N N . ARG A 1 204 ? -15.846 0.792 19.007 1.00 90.56 204 ARG A N 1
ATOM 1552 C CA . ARG A 1 204 ? -14.505 1.080 19.543 1.00 90.56 204 ARG A CA 1
ATOM 1553 C C . ARG A 1 204 ? -13.735 2.119 18.732 1.00 90.56 204 ARG A C 1
ATOM 1555 O O . ARG A 1 204 ? -12.732 2.622 19.234 1.00 90.56 204 ARG A O 1
ATOM 1562 N N . LEU A 1 205 ? -14.166 2.396 17.502 1.00 92.12 205 LEU A N 1
ATOM 1563 C CA . LEU A 1 205 ? -13.485 3.272 16.545 1.00 92.12 205 LEU A CA 1
ATOM 1564 C C . LEU A 1 205 ? -14.243 4.581 16.296 1.00 92.12 205 LEU A C 1
ATOM 1566 O O . LEU A 1 205 ? -13.621 5.611 16.029 1.00 92.12 205 LEU A O 1
ATOM 1570 N N . ARG A 1 206 ? -15.579 4.565 16.392 1.00 88.56 206 ARG A N 1
ATOM 1571 C CA . ARG A 1 206 ? -16.413 5.766 16.231 1.00 88.56 206 ARG A CA 1
ATOM 1572 C C . ARG A 1 206 ? -15.980 6.864 17.204 1.00 88.56 206 ARG A C 1
ATOM 1574 O O . ARG A 1 206 ? -15.790 6.612 18.388 1.00 88.56 206 ARG A O 1
ATOM 1581 N N . GLY A 1 207 ? -15.802 8.076 16.679 1.00 88.50 207 GLY A N 1
ATOM 1582 C CA . GLY A 1 207 ? -15.361 9.245 17.448 1.00 88.50 207 GLY A CA 1
ATOM 1583 C C . GLY A 1 207 ? -13.898 9.214 17.910 1.00 88.50 207 GLY A C 1
ATOM 1584 O O . GLY A 1 207 ? -13.459 10.160 18.552 1.00 88.50 207 GLY A O 1
ATOM 1585 N N . ARG A 1 208 ? -13.138 8.153 17.600 1.00 92.62 208 ARG A N 1
ATOM 1586 C CA . ARG A 1 208 ? -11.721 8.013 17.981 1.00 92.62 208 ARG A CA 1
ATOM 1587 C C . ARG A 1 208 ? -10.763 8.095 16.801 1.00 92.62 208 ARG A C 1
ATOM 1589 O O . ARG A 1 208 ? -9.572 8.284 17.018 1.00 92.62 208 ARG A O 1
ATOM 1596 N N . LEU A 1 209 ? -11.258 7.923 15.577 1.00 94.44 209 LEU A N 1
ATOM 1597 C CA . LEU A 1 209 ? -10.453 8.089 14.372 1.00 94.44 209 LEU A CA 1
ATOM 1598 C C . LEU A 1 209 ? -10.265 9.575 14.024 1.00 94.44 209 LEU A C 1
ATOM 1600 O O . LEU A 1 209 ? -11.148 10.382 14.320 1.00 94.44 209 LEU A O 1
ATOM 1604 N N . PRO A 1 210 ? -9.144 9.940 13.376 1.00 94.62 210 PRO A N 1
ATOM 1605 C CA . PRO A 1 210 ? -8.936 11.288 12.849 1.00 94.62 210 PRO A CA 1
ATOM 1606 C C . PRO A 1 210 ? -10.030 11.674 11.850 1.00 94.62 210 PRO A C 1
ATOM 1608 O O . PRO A 1 210 ? -10.572 10.805 11.171 1.00 94.62 210 PRO A O 1
ATOM 1611 N N . SER A 1 211 ? -10.313 12.971 11.708 1.00 89.69 211 SER A N 1
ATOM 1612 C CA . SER A 1 211 ? -11.403 13.483 10.859 1.00 89.69 211 SER A CA 1
ATOM 1613 C C . SER A 1 211 ? -11.311 13.064 9.388 1.00 89.69 211 SER A C 1
ATOM 1615 O O . SER A 1 211 ? -12.339 12.913 8.738 1.00 89.69 211 SER A O 1
ATOM 1617 N N . GLY A 1 212 ? -10.098 12.855 8.867 1.00 90.00 212 GLY A N 1
ATOM 1618 C CA . GLY A 1 212 ? -9.887 12.366 7.503 1.00 90.00 212 GLY A CA 1
ATOM 1619 C C . GLY A 1 212 ? -10.140 10.866 7.320 1.00 90.00 212 GLY A C 1
ATOM 1620 O O . GLY A 1 212 ? -10.204 10.403 6.187 1.00 90.00 212 GLY A O 1
ATOM 1621 N N . SER A 1 213 ? -10.249 10.091 8.404 1.00 95.88 213 SER A N 1
ATOM 1622 C CA . SER A 1 213 ? -10.488 8.648 8.345 1.00 95.88 213 SER A CA 1
ATOM 1623 C C . SER A 1 213 ? -11.971 8.314 8.464 1.00 95.88 213 SER A C 1
ATOM 1625 O O . SER A 1 213 ? -12.701 8.865 9.285 1.00 95.88 213 SER A O 1
ATOM 1627 N N . GLU A 1 214 ? -12.400 7.320 7.696 1.00 96.56 214 GLU A N 1
ATOM 1628 C CA . GLU A 1 214 ? -13.754 6.772 7.752 1.00 96.56 214 GLU A CA 1
ATOM 1629 C C . GLU A 1 214 ? -13.744 5.398 8.426 1.00 96.56 214 GLU A C 1
ATOM 1631 O O . GLU A 1 214 ? -12.777 4.648 8.314 1.00 96.56 214 GLU A O 1
ATOM 1636 N N . VAL A 1 215 ? -14.846 5.017 9.075 1.00 96.81 215 VAL A N 1
ATOM 1637 C CA . VAL A 1 215 ? -15.053 3.647 9.563 1.00 96.81 215 VAL A CA 1
ATOM 1638 C C . VAL A 1 215 ? -16.387 3.099 9.076 1.00 96.81 215 VAL A C 1
ATOM 1640 O O . VAL A 1 215 ? -17.413 3.772 9.169 1.00 96.81 215 VAL A O 1
ATOM 1643 N N . ARG A 1 216 ? -16.379 1.862 8.573 1.00 96.75 216 ARG A N 1
ATOM 1644 C CA . ARG A 1 216 ? -17.570 1.145 8.102 1.00 96.75 216 ARG A CA 1
ATOM 1645 C C . ARG A 1 216 ? -17.599 -0.270 8.666 1.00 96.75 216 ARG A C 1
ATOM 1647 O O . ARG A 1 216 ? -16.569 -0.939 8.739 1.00 96.75 216 ARG A O 1
ATOM 1654 N N . ALA A 1 217 ? -18.787 -0.698 9.076 1.00 95.00 217 ALA A N 1
ATOM 1655 C CA . ALA A 1 217 ? -19.032 -2.081 9.451 1.00 95.00 217 ALA A CA 1
ATOM 1656 C C . ALA A 1 217 ? -19.332 -2.887 8.182 1.00 95.00 217 ALA A C 1
ATOM 1658 O O . ALA A 1 217 ? -20.038 -2.382 7.305 1.00 95.00 217 ALA A O 1
ATOM 1659 N N . VAL A 1 218 ? -18.787 -4.099 8.103 1.00 90.81 218 VAL A N 1
ATOM 1660 C CA . VAL A 1 218 ? -19.031 -5.095 7.050 1.00 90.81 218 VAL A CA 1
ATOM 1661 C C . VAL A 1 218 ? -19.466 -6.421 7.653 1.00 90.81 218 VAL A C 1
ATOM 1663 O O . VAL A 1 218 ? -19.125 -6.670 8.838 1.00 90.81 218 VAL A O 1
#

Foldseek 3Di:
DDPPPDDPDDPDVDPVVVLVVVVVPDDDPPDPDDDDDPDPPPPPVDDQADDDPDDDDDDDQDQFDPVLCNNPVHHDDDDPPDDDDQFAAAPVGHGDDPDLQAQSRCVRCVLDLSSLQVQLVVQLPALEDEDEQSNLNRVDQADDSHSCRSHVVCLVRSQVSNVVVVHDSGHAYEYEYAQLPHDQSRPHQQVAHEYEYAPVRVVVPPPPTDPSYHYDHD

Secondary structure (DSSP, 8-state):
--TTTT--------HHHHHHHHGGGSPP---SS-----------SSPPPP------S---S--S-HHHHHHHTS-----TT---------TT-----TTS-S-HHHHHTTT-HHHHHHHHHHHHH-SEEEEEHHHHHHH-TT---SHHHH-GGGHHHHHHHHHHTT--SSPEEEEEESS----TTSHHHHT--EEEE-TTTGGGTTTTS-TT-EEEE-

Mean predicted aligned error: 11.26 Å

Nearest PDB structures (foldseek):
  4wyi-assembly1_A  TM=3.863E-01  e=7.314E+00  Arabidopsis thaliana
  4w7h-assembly1_A-2  TM=2.598E-01  e=4.943E+00  Sphingomonas sp. A1

Radius of gyration: 19.85 Å; Cα contacts (8 Å, |Δi|>4): 276; chains: 1; bounding box: 46×51×46 Å